Protein AF-A0A9P1BJ49-F1 (afdb_monomer)

pLDDT: mean 89.53, std 10.88, range [36.19, 98.69]

Mean predicted aligned error: 8.32 Å

Nearest PDB structures (foldseek):
  5t94-assembly1_A  TM=6.365E-01  e=2.824E-10  Saccharomyces cerevisiae S288C
  8bqs-assembly1_Dl  TM=5.910E-01  e=1.165E-07  Tetrahymena thermophila SB210
  3eo3-assembly3_A  TM=4.580E-01  e=2.938E-01  Homo sapiens
  2yhy-assembly1_A  TM=4.410E-01  e=2.336E-01  Homo sapiens
  6rwl-assembly1_C  TM=4.593E-01  e=2.336E-01  Simian immunodeficiency virus

Foldseek 3Di:
DDFDDWEDAQFKIKTFDPVQDIAIDGDQPFPQRVDDDDDPPKHFLDWEYEHFKIKTAIPVQDIAMGGDQPFPQGVDDDDDPPKHFPDWYYAHFKIKTQIPVQAIAIGGDCPFPQRVDDDDDPPKHWLDWYYYHFKIKTQILQQDIAMGGDCPVPPRVDDDDDVLAGHDDPDPRGLADEFEWDWDDDAQKIWTWTAGPVRHTPDIDIDTQQAFLVVVLVVVCVVSVHDSSSYFYQYPSRGTSSNVCVVPVNHGNNNSNVVPPDDD

Solvent-accessible surface area (backbone atoms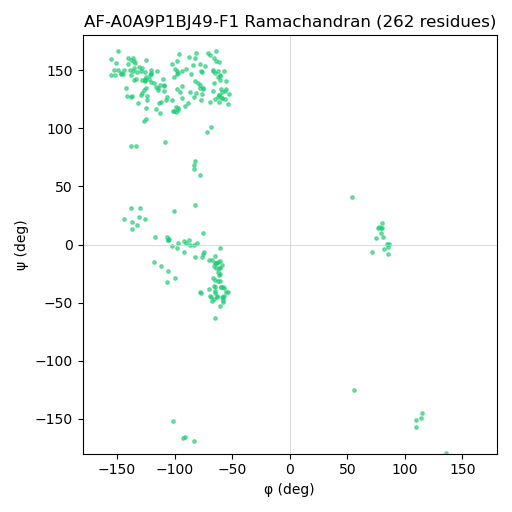 only — not comparable to full-atom values): 14467 Å² total; per-residue (Å²): 136,51,77,75,47,77,26,69,30,72,59,28,39,39,38,34,33,71,83,20,50,67,52,43,49,68,57,47,96,51,38,37,34,64,68,78,86,71,62,90,95,58,28,46,75,46,71,22,31,11,44,50,26,27,39,39,32,34,70,85,19,51,68,51,48,42,29,54,52,97,52,41,31,46,68,67,77,84,70,60,90,97,54,28,51,64,46,73,26,27,15,43,53,26,27,40,37,32,33,56,90,18,52,71,48,49,40,31,54,47,94,51,36,39,38,62,70,77,87,69,61,90,97,54,35,46,63,45,74,43,46,41,68,53,28,25,43,37,33,34,59,71,25,49,68,51,50,38,26,51,48,95,86,49,81,38,67,71,78,80,67,58,93,55,54,53,60,74,79,83,59,82,73,65,83,48,43,64,22,45,37,45,62,51,66,65,89,61,45,31,35,42,37,29,19,34,92,84,67,50,77,76,49,76,47,79,44,46,24,82,36,47,37,55,60,48,53,56,46,53,21,55,76,70,75,38,57,66,78,34,52,42,45,28,35,90,67,45,43,42,51,67,31,53,31,65,79,37,74,82,37,22,38,39,66,62,35,69,78,50,77,80,86,125

InterPro domains:
  IPR000408 Regulator of chromosome condensation, RCC1 [PS00626] (47-57)
  IPR000408 Regulator of chromosome condensation, RCC1 [PS00626] (129-139)
  IPR000408 Regulator of chromosome condensation, RCC1 [PS50012] (20-60)
  IPR000408 Regulator of chromosome condensation, RCC1 [PS50012] (102-142)
  IPR009091 Regulator of chromosome condensation 1/beta-lactamase-inhibitor protein II [G3DSA:2.130.10.30] (2-230)
  IPR009091 Regulator of chromosome condensation 1/beta-lactamase-inhibitor protein II [SSF50985] (4-161)
  IPR051553 Ran GTPase-activating [PTHR45982] (44-158)

Sequence (264 aa):
MAYTQISAGFGYTVLLRSDGSAVAIGQNEYGQCSIPALDEGMAYIQVAAGVLHTVLLRSDGSAVAIGQNNYGQFNIPALEDEMAYAQISAGFDYTMLLRSDGSAVAIGRNEYGQCSIPALDEGMWYTQIAAGLHHTVLLRSDGSAVAIGQNGDGQCNIPSPEPGMCYISDMRVGRDLTAQLELAGEDDAVTLIGSSLAGEERFRLTAHGDDSAWETYKRIARELKMNLWNLHLVLPDGQLLAKVCRTNPASSVADVATQFPSHN

Secondary structure (DSSP, 8-state):
--EEEEEE-SSEEEEEETTS-EEEEE--TTSTT-PPPPPTT--EEEEEE-SSEEEEEETTS-EEEEE--TT-TT-PPPPPTT--EEEEEE-SSEEEEEETTS-EEEEE--TTSTT-PPPPPTT--EEEEEE-SSEEEEEETTS-EEEEE--TTSTT-PPPPPTT--------SSS-EEEEEEEEEETTEEEEEEE-TTS-EEEEEEEETTSBHHHHHHHHHHHTT--GGGEEEE-TTS-BHHHHHHH-TT-BHHHHHTTS----

Radius of gyration: 20.4 Å; Cα contacts (8 Å, |Δi|>4): 635; chains: 1; bounding box: 54×44×55 Å

Structure (mmCIF, N/CA/C/O backbone):
data_AF-A0A9P1BJ49-F1
#
_entry.id   AF-A0A9P1BJ49-F1
#
loop_
_atom_site.group_PDB
_atom_site.id
_atom_site.type_symbol
_atom_site.label_atom_id
_atom_site.label_alt_id
_atom_site.label_comp_id
_atom_site.label_asym_id
_atom_site.label_entity_id
_atom_site.label_seq_id
_atom_site.pdbx_PDB_ins_code
_atom_site.Cartn_x
_atom_site.Cartn_y
_atom_site.Cartn_z
_atom_site.occupancy
_atom_site.B_iso_or_equiv
_atom_site.auth_seq_id
_atom_site.auth_comp_id
_atom_site.auth_asym_id
_atom_site.auth_atom_id
_atom_site.pdbx_PDB_model_num
ATOM 1 N N . MET A 1 1 ? -14.162 -9.033 -19.119 1.00 75.31 1 MET A N 1
ATOM 2 C CA . MET A 1 1 ? -12.861 -8.596 -18.570 1.00 75.31 1 MET A CA 1
ATOM 3 C C . MET A 1 1 ? -12.815 -7.083 -18.568 1.00 75.31 1 MET A C 1
ATOM 5 O O . MET A 1 1 ? -13.303 -6.494 -19.525 1.00 75.31 1 MET A O 1
ATOM 9 N N . ALA A 1 2 ? -12.258 -6.476 -17.524 1.00 92.12 2 ALA A N 1
ATOM 10 C CA . ALA A 1 2 ? -12.132 -5.025 -17.393 1.00 92.12 2 ALA A CA 1
ATOM 11 C C . ALA A 1 2 ? -10.739 -4.647 -16.873 1.00 92.12 2 ALA A C 1
ATOM 13 O O . ALA A 1 2 ? -10.053 -5.486 -16.292 1.00 92.12 2 ALA A O 1
ATOM 14 N N . TYR A 1 3 ? -10.334 -3.393 -17.070 1.00 91.31 3 TYR A N 1
ATOM 15 C CA . TYR A 1 3 ? -9.178 -2.825 -16.379 1.00 91.31 3 TYR A CA 1
ATOM 16 C C . TYR A 1 3 ? -9.618 -2.337 -14.998 1.00 91.31 3 TYR A C 1
ATOM 18 O O . TYR A 1 3 ? -10.605 -1.612 -14.892 1.00 91.31 3 TYR A O 1
ATOM 26 N N . THR A 1 4 ? -8.921 -2.776 -13.953 1.00 89.19 4 THR A N 1
ATOM 27 C CA . THR A 1 4 ? -9.274 -2.523 -12.545 1.00 89.19 4 THR A CA 1
ATOM 28 C C . THR A 1 4 ? -8.365 -1.493 -11.887 1.00 89.19 4 THR A C 1
ATOM 30 O O . THR A 1 4 ? -8.775 -0.852 -10.925 1.00 89.19 4 THR A O 1
ATOM 33 N N . GLN A 1 5 ? -7.155 -1.296 -12.416 1.00 93.12 5 GLN A N 1
ATOM 34 C CA . GLN A 1 5 ? -6.214 -0.284 -11.946 1.00 93.12 5 GLN A CA 1
ATOM 35 C C . GLN A 1 5 ? -5.393 0.268 -13.112 1.00 93.12 5 GLN A C 1
ATOM 37 O O . GLN A 1 5 ? -5.072 -0.447 -14.064 1.00 93.12 5 GLN A O 1
ATOM 42 N N . ILE A 1 6 ? -5.027 1.541 -13.007 1.00 96.94 6 ILE A N 1
ATOM 43 C CA . ILE A 1 6 ? -4.085 2.227 -13.887 1.00 96.94 6 ILE A CA 1
ATOM 44 C C . ILE A 1 6 ? -3.015 2.903 -13.030 1.00 96.94 6 ILE A C 1
ATOM 46 O O . ILE A 1 6 ? -3.320 3.446 -11.969 1.00 96.94 6 ILE A O 1
ATOM 50 N N . SER A 1 7 ? -1.768 2.882 -13.491 1.00 97.69 7 SER A N 1
ATOM 51 C CA . SER A 1 7 ? -0.674 3.654 -12.907 1.00 97.69 7 SER A CA 1
ATOM 52 C C . SER A 1 7 ? 0.155 4.287 -14.021 1.00 97.69 7 SER A C 1
ATOM 54 O O . SER A 1 7 ? 0.553 3.605 -14.967 1.00 97.69 7 SER A O 1
ATOM 56 N N . ALA A 1 8 ? 0.368 5.600 -13.943 1.00 97.25 8 ALA A N 1
ATOM 57 C CA . ALA A 1 8 ? 1.111 6.362 -14.940 1.00 97.25 8 ALA A CA 1
ATOM 58 C C . ALA A 1 8 ? 2.524 6.662 -14.427 1.00 97.25 8 ALA A C 1
ATOM 60 O O . ALA A 1 8 ? 2.678 7.254 -13.361 1.00 97.25 8 ALA A O 1
ATOM 61 N N . GLY A 1 9 ? 3.534 6.258 -15.196 1.00 95.62 9 GLY A N 1
ATOM 62 C CA . GLY A 1 9 ? 4.925 6.658 -14.996 1.00 95.62 9 GLY A CA 1
ATOM 63 C C . GLY A 1 9 ? 5.271 7.899 -15.824 1.00 95.62 9 GLY A C 1
ATOM 64 O O . GLY A 1 9 ? 4.393 8.562 -16.373 1.00 95.62 9 GLY A O 1
ATOM 65 N N . PHE A 1 10 ? 6.563 8.208 -15.965 1.00 93.94 10 PHE A N 1
ATOM 66 C CA . PHE A 1 10 ? 7.009 9.428 -16.661 1.00 93.94 10 PHE A CA 1
ATOM 67 C C . PHE A 1 10 ? 6.670 9.445 -18.162 1.00 93.94 10 PHE A C 1
ATOM 69 O O . PHE A 1 10 ? 6.249 10.467 -18.695 1.00 93.94 10 PHE A O 1
ATOM 76 N N . GLY A 1 11 ? 6.841 8.307 -18.838 1.00 96.81 11 GLY A N 1
ATOM 77 C CA . GLY A 1 11 ? 6.611 8.161 -20.283 1.00 96.81 11 GLY A CA 1
ATOM 78 C C . GLY A 1 11 ? 5.874 6.877 -20.669 1.00 96.81 11 GLY A C 1
ATOM 79 O O . GLY A 1 11 ? 5.873 6.487 -21.835 1.00 96.81 11 GLY A O 1
ATOM 80 N N . TYR A 1 12 ? 5.290 6.179 -19.696 1.00 98.44 12 TYR A N 1
ATOM 81 C CA . TYR A 1 12 ? 4.627 4.892 -19.895 1.00 98.44 12 TYR A CA 1
ATOM 82 C C . TYR A 1 12 ? 3.468 4.718 -18.906 1.00 98.44 12 TYR A C 1
ATOM 84 O O . TYR A 1 12 ? 3.311 5.482 -17.954 1.00 98.44 12 TYR A O 1
ATOM 92 N N . THR A 1 13 ? 2.613 3.732 -19.142 1.00 98.38 13 THR A N 1
ATOM 93 C CA . THR A 1 13 ? 1.439 3.434 -18.315 1.00 98.38 13 THR A CA 1
ATOM 94 C C . THR A 1 13 ? 1.344 1.939 -18.082 1.00 98.38 13 THR A C 1
ATOM 96 O O . THR A 1 13 ? 1.592 1.160 -19.000 1.00 98.38 13 THR A O 1
ATOM 99 N N . VAL A 1 14 ? 0.941 1.546 -16.877 1.00 98.62 14 VAL A N 1
ATOM 100 C CA . VAL A 1 14 ? 0.684 0.160 -16.483 1.00 98.62 14 VAL A CA 1
ATOM 101 C C . VAL A 1 14 ? -0.798 0.001 -16.172 1.00 98.62 14 VAL A C 1
ATOM 103 O O . VAL A 1 14 ? -1.400 0.833 -15.494 1.00 98.62 14 VAL A O 1
ATOM 106 N N . LEU A 1 15 ? -1.390 -1.070 -16.684 1.00 98.12 15 LEU A N 1
ATOM 107 C CA . LEU A 1 15 ? -2.805 -1.388 -16.575 1.00 98.12 15 LEU A CA 1
ATOM 108 C C . LEU A 1 15 ? -2.963 -2.776 -15.960 1.00 98.12 15 LEU A C 1
ATOM 110 O O . LEU A 1 15 ? -2.448 -3.753 -16.507 1.00 98.12 15 LEU A O 1
ATOM 114 N N . LEU A 1 16 ? -3.711 -2.867 -14.863 1.00 97.56 16 LEU A N 1
ATOM 115 C CA . LEU A 1 16 ? -4.103 -4.132 -14.246 1.00 97.56 16 LEU A CA 1
ATOM 116 C C . LEU A 1 16 ? -5.475 -4.562 -14.763 1.00 97.56 16 LEU A C 1
ATOM 118 O O . LEU A 1 16 ? -6.395 -3.744 -14.862 1.00 97.56 16 LEU A O 1
ATOM 122 N N . ARG A 1 17 ? -5.624 -5.844 -15.085 1.00 95.38 17 ARG A N 1
ATOM 123 C CA . ARG A 1 17 ? -6.884 -6.439 -15.535 1.00 95.38 17 ARG A CA 1
ATOM 124 C C . ARG A 1 17 ? -7.563 -7.227 -14.424 1.00 95.38 17 ARG A C 1
ATOM 126 O O . ARG A 1 17 ? -6.924 -7.764 -13.528 1.00 95.38 17 ARG A O 1
ATOM 133 N N . SER A 1 18 ? -8.882 -7.365 -14.546 1.00 92.12 18 SER A N 1
ATOM 134 C CA . SER A 1 18 ? -9.733 -8.132 -13.629 1.00 92.12 18 SER A CA 1
ATOM 135 C C . SER A 1 18 ? -9.405 -9.629 -13.565 1.00 92.12 18 SER A C 1
ATOM 137 O O . SER A 1 18 ? -9.911 -10.312 -12.687 1.00 92.12 18 SER A O 1
ATOM 139 N N . ASP A 1 19 ? -8.638 -10.150 -14.524 1.00 91.25 19 ASP A N 1
ATOM 140 C CA . ASP A 1 19 ? -8.173 -11.542 -14.562 1.00 91.25 19 ASP A CA 1
ATOM 141 C C . ASP A 1 19 ? -6.817 -11.745 -13.862 1.00 91.25 19 ASP A C 1
ATOM 143 O O . ASP A 1 19 ? -6.297 -12.856 -13.860 1.00 91.25 19 ASP A O 1
ATOM 147 N N . GLY A 1 20 ? -6.236 -10.688 -13.281 1.00 93.44 20 GLY A N 1
ATOM 148 C CA . GLY A 1 20 ? -4.937 -10.743 -12.616 1.00 93.44 20 GLY A CA 1
ATOM 149 C C . GLY A 1 20 ? -3.736 -10.550 -13.544 1.00 93.44 20 GLY A C 1
ATOM 150 O O . GLY A 1 20 ? -2.602 -10.559 -13.075 1.00 93.44 20 GLY A O 1
ATOM 151 N N . SER A 1 21 ? -3.932 -10.347 -14.849 1.00 96.69 21 SER A N 1
ATOM 152 C CA . SER A 1 21 ? -2.839 -9.978 -15.755 1.00 96.69 21 SER A CA 1
ATOM 153 C C . SER A 1 21 ? -2.570 -8.469 -15.736 1.00 96.69 21 SER A C 1
ATOM 155 O O . SER A 1 21 ? -3.464 -7.660 -15.481 1.00 96.69 21 SER A O 1
ATOM 157 N N . ALA A 1 22 ? -1.341 -8.068 -16.064 1.00 97.81 22 ALA A N 1
ATOM 158 C CA . ALA A 1 22 ? -0.972 -6.667 -16.237 1.00 97.81 22 ALA A CA 1
ATOM 159 C C . ALA A 1 22 ? -0.339 -6.435 -17.613 1.00 97.81 22 ALA A C 1
ATOM 161 O O . ALA A 1 22 ? 0.315 -7.317 -18.169 1.00 97.81 22 ALA A O 1
ATOM 162 N N . VAL A 1 23 ? -0.542 -5.245 -18.175 1.00 98.00 23 VAL A N 1
ATOM 163 C CA . VAL A 1 23 ? 0.124 -4.797 -19.405 1.00 98.00 23 VAL A CA 1
ATOM 164 C C . VAL A 1 23 ? 0.646 -3.390 -19.217 1.00 98.00 23 VAL A C 1
ATOM 166 O O . VAL A 1 23 ? -0.010 -2.559 -18.597 1.00 98.00 23 VAL A O 1
ATOM 169 N N . ALA A 1 24 ? 1.813 -3.128 -19.790 1.00 98.38 24 ALA A N 1
ATOM 170 C CA . ALA A 1 24 ? 2.422 -1.816 -19.800 1.00 98.38 24 ALA A CA 1
ATOM 171 C C . ALA A 1 24 ? 2.683 -1.351 -21.237 1.00 98.38 24 ALA A C 1
ATOM 173 O O . ALA A 1 24 ? 3.001 -2.155 -22.115 1.00 98.38 24 ALA A O 1
ATOM 174 N N . ILE A 1 25 ? 2.492 -0.056 -21.479 1.00 98.50 25 ILE A N 1
ATOM 175 C CA . ILE A 1 25 ? 2.602 0.578 -22.796 1.00 98.50 25 ILE A CA 1
ATOM 176 C C . ILE A 1 25 ? 3.322 1.921 -22.694 1.00 98.50 25 ILE A C 1
ATOM 178 O O . ILE A 1 25 ? 3.140 2.654 -21.724 1.00 98.50 25 ILE A O 1
ATOM 182 N N . GLY A 1 26 ? 4.089 2.267 -23.728 1.00 98.38 26 GLY A N 1
ATOM 183 C CA . GLY A 1 26 ? 4.838 3.519 -23.818 1.00 98.38 26 GLY A CA 1
ATOM 184 C C . GLY A 1 26 ? 6.345 3.288 -23.819 1.00 98.38 26 GLY A C 1
ATOM 185 O O . GLY A 1 26 ? 6.832 2.316 -24.396 1.00 98.38 26 GLY A O 1
ATOM 186 N N . GLN A 1 27 ? 7.068 4.215 -23.200 1.00 98.00 27 GLN A N 1
ATOM 187 C CA . GLN A 1 27 ? 8.521 4.211 -23.101 1.00 98.00 27 GLN A CA 1
ATOM 188 C C . GLN A 1 27 ? 9.056 2.913 -22.457 1.00 98.00 27 GLN A C 1
ATOM 190 O O . GLN A 1 27 ? 8.558 2.484 -21.415 1.00 98.00 27 GLN A O 1
ATOM 195 N N . ASN A 1 28 ? 10.074 2.285 -23.062 1.00 98.19 28 ASN A N 1
ATOM 196 C CA . ASN A 1 28 ? 10.578 0.974 -22.625 1.00 98.19 28 ASN A CA 1
ATOM 197 C C . ASN A 1 28 ? 12.103 0.784 -22.754 1.00 98.19 28 ASN A C 1
ATOM 199 O O . ASN A 1 28 ? 12.569 -0.352 -22.832 1.00 98.19 28 ASN A O 1
ATOM 203 N N . GLU A 1 29 ? 12.912 1.845 -22.802 1.00 98.00 29 GLU A N 1
ATOM 204 C CA . GLU A 1 29 ? 14.368 1.699 -23.002 1.00 98.00 29 GLU A CA 1
ATOM 205 C C . GLU A 1 29 ? 15.060 0.962 -21.847 1.00 98.00 29 GLU A C 1
ATOM 207 O O . GLU A 1 29 ? 16.138 0.406 -22.044 1.00 98.00 29 GLU A O 1
ATOM 212 N N . TYR A 1 30 ? 14.436 0.909 -20.666 1.00 97.38 30 TYR A N 1
ATOM 213 C CA . TYR A 1 30 ? 14.944 0.196 -19.494 1.00 97.38 30 TYR A CA 1
ATOM 214 C C . TYR A 1 30 ? 14.186 -1.107 -19.207 1.00 97.38 30 TYR A C 1
ATOM 216 O O . TYR A 1 30 ? 14.462 -1.764 -18.208 1.00 97.38 30 TYR A O 1
ATOM 224 N N . GLY A 1 31 ? 13.230 -1.505 -20.055 1.00 97.94 31 GLY A N 1
ATOM 225 C CA . GLY A 1 31 ? 12.396 -2.686 -19.818 1.00 97.94 31 GLY A CA 1
ATOM 226 C C . GLY A 1 31 ? 11.247 -2.464 -18.825 1.00 97.94 31 GLY A C 1
ATOM 227 O O . GLY A 1 31 ? 10.650 -3.433 -18.365 1.00 97.94 31 GLY A O 1
ATOM 228 N N . GLN A 1 32 ? 10.909 -1.216 -18.488 1.00 97.94 32 GLN A N 1
ATOM 229 C CA . GLN A 1 32 ? 9.837 -0.870 -17.546 1.00 97.94 32 GLN A CA 1
ATOM 230 C C . GLN A 1 32 ? 8.427 -1.278 -18.013 1.00 97.94 32 GLN A C 1
ATOM 232 O O . GLN A 1 32 ? 7.515 -1.361 -17.191 1.00 97.94 32 GLN A O 1
ATOM 237 N N . CYS A 1 33 ? 8.247 -1.589 -19.300 1.00 98.56 33 CYS A N 1
ATOM 238 C CA . CYS A 1 33 ? 7.017 -2.160 -19.850 1.00 98.56 33 CYS A CA 1
ATOM 239 C C . CYS A 1 33 ? 7.054 -3.692 -20.024 1.00 98.56 33 CYS A C 1
ATOM 241 O O . CYS A 1 33 ? 6.053 -4.289 -20.421 1.00 98.56 33 CYS A O 1
ATOM 243 N N . SER A 1 34 ? 8.180 -4.346 -19.740 1.00 98.19 34 SER A N 1
ATOM 244 C CA . SER A 1 34 ? 8.372 -5.787 -19.949 1.00 98.19 34 SER A CA 1
ATOM 245 C C . SER A 1 34 ? 7.806 -6.611 -18.784 1.00 98.19 34 SER A C 1
ATOM 247 O O . SER A 1 34 ? 8.556 -7.245 -18.043 1.00 98.19 34 SER A O 1
ATOM 249 N N . ILE A 1 35 ? 6.481 -6.567 -18.594 1.00 98.25 35 ILE A N 1
ATOM 250 C CA . ILE A 1 35 ? 5.785 -7.273 -17.504 1.00 98.25 35 ILE A CA 1
ATOM 251 C C . ILE A 1 35 ? 6.099 -8.784 -17.549 1.00 98.25 35 ILE A C 1
ATOM 253 O O . ILE A 1 35 ? 5.866 -9.408 -18.588 1.00 98.25 35 ILE A O 1
ATOM 257 N N . PRO A 1 36 ? 6.601 -9.389 -16.453 1.00 97.06 36 PRO A N 1
ATOM 258 C CA . PRO A 1 36 ? 6.864 -10.822 -16.403 1.00 97.06 36 PRO A CA 1
ATOM 259 C C . PRO A 1 36 ? 5.593 -11.659 -16.580 1.00 97.06 36 PRO A C 1
ATOM 261 O O . PRO A 1 36 ? 4.504 -11.267 -16.162 1.00 97.06 36 PRO A O 1
ATOM 264 N N . ALA A 1 37 ? 5.743 -12.851 -17.158 1.00 94.69 37 ALA A N 1
ATOM 265 C CA . ALA A 1 37 ? 4.686 -13.852 -17.101 1.00 94.69 37 ALA A CA 1
ATOM 266 C C . ALA A 1 37 ? 4.487 -14.330 -15.652 1.00 94.69 37 ALA A C 1
ATOM 268 O O . ALA A 1 37 ? 5.428 -14.342 -14.853 1.00 94.69 37 ALA A O 1
ATOM 269 N N . LEU A 1 38 ? 3.257 -14.718 -15.332 1.00 94.31 38 LEU A N 1
ATOM 270 C CA . LEU A 1 38 ? 2.900 -15.331 -14.059 1.00 94.31 38 LEU A CA 1
ATOM 271 C C . LEU A 1 38 ? 2.851 -16.851 -14.210 1.00 94.31 38 LEU A C 1
ATOM 273 O O . LEU A 1 38 ? 2.463 -17.357 -15.265 1.00 94.31 38 LEU A O 1
ATOM 277 N N . ASP A 1 39 ? 3.212 -17.553 -13.139 1.00 92.38 39 ASP A N 1
ATOM 278 C CA . ASP A 1 39 ? 2.982 -18.990 -13.026 1.00 92.38 39 ASP A CA 1
ATOM 279 C C . ASP A 1 39 ? 1.476 -19.295 -12.963 1.00 92.38 39 ASP A C 1
ATOM 281 O O . ASP A 1 39 ? 0.648 -18.429 -12.658 1.00 92.38 39 ASP A O 1
ATOM 285 N N . GLU A 1 40 ? 1.102 -20.541 -13.254 1.00 91.62 40 GLU A N 1
ATOM 286 C CA . GLU A 1 40 ? -0.298 -20.964 -13.236 1.00 91.62 40 GLU A CA 1
ATOM 287 C C . GLU A 1 40 ? -0.933 -20.740 -11.852 1.00 91.62 40 GLU A C 1
ATOM 289 O O . GLU A 1 40 ? -0.376 -21.113 -10.821 1.00 91.62 40 GLU A O 1
ATOM 294 N N . GLY A 1 41 ? -2.111 -20.110 -11.831 1.00 89.88 41 GLY A N 1
ATOM 295 C CA . GLY A 1 41 ? -2.834 -19.784 -10.598 1.00 89.88 41 GLY A CA 1
ATOM 296 C C . GLY A 1 41 ? -2.373 -18.507 -9.886 1.00 89.88 41 GLY A C 1
ATOM 297 O O . GLY A 1 41 ? -3.009 -18.117 -8.908 1.00 89.88 41 GLY A O 1
ATOM 298 N N . MET A 1 42 ? -1.330 -17.829 -10.373 1.00 94.31 42 MET A N 1
ATOM 299 C CA . MET A 1 42 ? -0.896 -16.534 -9.843 1.00 94.31 42 MET A CA 1
ATOM 300 C C . MET A 1 42 ? -1.581 -15.364 -10.551 1.00 94.31 42 MET A C 1
ATOM 302 O O . MET A 1 42 ? -1.909 -15.422 -11.736 1.00 94.31 42 MET A O 1
ATOM 306 N N . ALA A 1 43 ? -1.751 -14.266 -9.818 1.00 94.12 43 ALA A N 1
ATOM 307 C CA . ALA A 1 43 ? -2.301 -13.011 -10.312 1.00 94.12 43 ALA A CA 1
ATOM 308 C C . ALA A 1 43 ? -1.477 -11.826 -9.801 1.00 94.12 43 ALA A C 1
ATOM 310 O O . ALA A 1 43 ? -0.958 -11.848 -8.688 1.00 94.12 43 ALA A O 1
ATOM 311 N N . TYR A 1 44 ? -1.405 -10.754 -10.582 1.00 97.00 44 TYR A N 1
ATOM 312 C CA . TYR A 1 44 ? -1.089 -9.433 -10.063 1.00 97.00 44 TYR A CA 1
ATOM 313 C C . TYR A 1 44 ? -2.334 -8.845 -9.398 1.00 97.00 44 TYR A C 1
ATOM 315 O O . TYR A 1 44 ? -3.441 -8.952 -9.925 1.00 97.00 44 TYR A O 1
ATOM 323 N N . ILE A 1 45 ? -2.151 -8.224 -8.237 1.00 93.50 45 ILE A N 1
ATOM 324 C CA . ILE A 1 45 ? -3.235 -7.611 -7.453 1.00 93.50 45 ILE A CA 1
ATOM 325 C C . ILE A 1 45 ? -3.060 -6.100 -7.282 1.00 93.50 45 ILE A C 1
ATOM 327 O O . ILE A 1 45 ? -4.014 -5.408 -6.938 1.00 93.50 45 ILE A O 1
ATOM 331 N N . GLN A 1 46 ? -1.862 -5.581 -7.562 1.00 95.75 46 GLN A N 1
ATOM 332 C CA . GLN A 1 46 ? -1.581 -4.151 -7.591 1.00 95.75 46 GLN A CA 1
ATOM 333 C C . GLN A 1 46 ? -0.439 -3.860 -8.570 1.00 95.75 46 GLN A C 1
ATOM 335 O O . GLN A 1 46 ? 0.502 -4.648 -8.693 1.00 95.75 46 GLN A O 1
ATOM 340 N N . VAL A 1 47 ? -0.501 -2.708 -9.235 1.00 98.31 47 VAL A N 1
ATOM 341 C CA . VAL A 1 47 ? 0.583 -2.164 -10.064 1.00 98.31 47 VAL A CA 1
ATOM 342 C C . VAL A 1 47 ? 0.938 -0.746 -9.623 1.00 98.31 47 VAL A C 1
ATOM 344 O O . VAL A 1 47 ? 0.057 0.041 -9.276 1.00 98.31 47 VAL A O 1
ATOM 347 N N . ALA A 1 48 ? 2.226 -0.409 -9.661 1.00 98.31 48 ALA A N 1
ATOM 348 C CA . ALA A 1 48 ? 2.721 0.940 -9.414 1.00 98.31 48 ALA A CA 1
ATOM 349 C C . ALA A 1 48 ? 3.818 1.298 -10.422 1.00 98.31 48 ALA A C 1
ATOM 351 O O . ALA A 1 48 ? 4.795 0.567 -10.580 1.00 98.31 48 ALA A O 1
ATOM 352 N N . ALA A 1 49 ? 3.650 2.426 -11.103 1.00 98.12 49 ALA A N 1
ATOM 353 C CA . ALA A 1 49 ? 4.594 2.956 -12.070 1.00 98.12 49 ALA A CA 1
ATOM 354 C C . ALA A 1 49 ? 5.411 4.084 -11.429 1.00 98.12 49 ALA A C 1
ATOM 356 O O . ALA A 1 49 ? 4.869 5.129 -11.076 1.00 98.12 49 ALA A O 1
ATOM 357 N N . GLY A 1 50 ? 6.716 3.869 -11.283 1.00 96.75 50 GLY A N 1
ATOM 358 C CA . GLY A 1 50 ? 7.675 4.925 -10.977 1.00 96.75 50 GLY A CA 1
ATOM 359 C C . GLY A 1 50 ? 8.101 5.654 -12.249 1.00 96.75 50 GLY A C 1
ATOM 360 O O . GLY A 1 50 ? 7.548 5.440 -13.332 1.00 96.75 50 GLY A O 1
ATOM 361 N N . VAL A 1 51 ? 9.141 6.483 -12.158 1.00 96.75 51 VAL A N 1
ATOM 362 C CA . VAL A 1 51 ? 9.597 7.267 -13.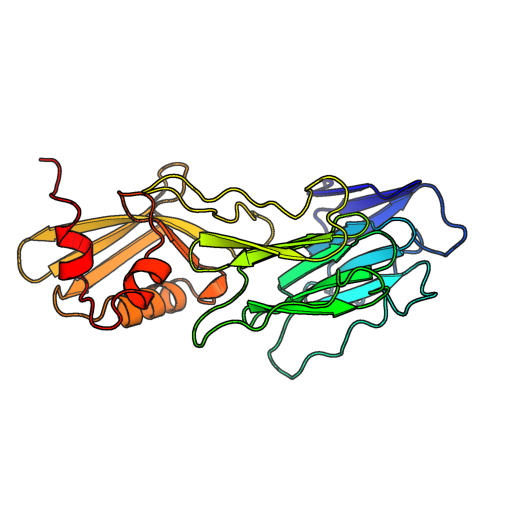322 1.00 96.75 51 VAL A CA 1
ATOM 363 C C . VAL A 1 51 ? 10.150 6.368 -14.429 1.00 96.75 51 VAL A C 1
ATOM 365 O O . VAL A 1 51 ? 9.726 6.500 -15.576 1.00 96.75 51 VAL A O 1
ATOM 368 N N . LEU A 1 52 ? 11.016 5.409 -14.087 1.00 96.62 52 LEU A N 1
ATOM 369 C CA . LEU A 1 52 ? 11.645 4.486 -15.049 1.00 96.62 52 LEU A CA 1
ATOM 370 C C . LEU A 1 52 ? 11.599 3.011 -14.608 1.00 96.62 52 LEU A C 1
ATOM 372 O O . LEU A 1 52 ? 12.347 2.188 -15.134 1.00 96.62 52 LEU A O 1
ATOM 376 N N . HIS A 1 53 ? 10.749 2.664 -13.639 1.00 98.38 53 HIS A N 1
ATOM 377 C CA . HIS A 1 53 ? 10.582 1.291 -13.157 1.00 98.38 53 HIS A CA 1
ATOM 378 C C . HIS A 1 53 ? 9.131 1.005 -12.762 1.00 98.38 53 HIS A C 1
ATOM 380 O O . HIS A 1 53 ? 8.448 1.889 -12.251 1.00 98.38 53 HIS A O 1
ATOM 386 N N . THR A 1 54 ? 8.695 -0.235 -12.963 1.00 98.69 54 THR A N 1
ATOM 387 C CA . THR A 1 54 ? 7.371 -0.740 -12.583 1.00 98.69 54 THR A CA 1
ATOM 388 C C . THR A 1 54 ? 7.512 -1.696 -11.415 1.00 98.69 54 THR A C 1
ATOM 390 O O . THR A 1 54 ? 8.380 -2.564 -11.443 1.00 98.69 54 THR A O 1
ATOM 393 N N . VAL A 1 55 ? 6.619 -1.589 -10.437 1.00 98.62 55 VAL A N 1
ATOM 394 C CA . VAL A 1 55 ? 6.470 -2.529 -9.323 1.00 98.62 55 VAL A CA 1
ATOM 395 C C . VAL A 1 55 ? 5.126 -3.238 -9.470 1.00 98.62 55 VAL A C 1
ATOM 397 O O . VAL A 1 55 ? 4.114 -2.611 -9.793 1.00 98.62 55 VAL A O 1
ATOM 400 N N . LEU A 1 56 ? 5.110 -4.550 -9.249 1.00 98.44 56 LEU A N 1
ATOM 401 C CA . LEU A 1 56 ? 3.919 -5.388 -9.317 1.00 98.44 56 LEU A CA 1
ATOM 402 C C . LEU A 1 56 ? 3.797 -6.233 -8.050 1.00 98.44 56 LEU A C 1
ATOM 404 O O . LEU A 1 56 ? 4.738 -6.935 -7.677 1.00 98.44 56 LEU A O 1
ATOM 408 N N . LEU A 1 57 ? 2.623 -6.193 -7.426 1.00 97.44 57 LEU A N 1
ATOM 409 C CA . LEU A 1 57 ? 2.281 -7.016 -6.271 1.00 97.44 57 LEU A CA 1
ATOM 410 C C . LEU A 1 57 ? 1.538 -8.263 -6.742 1.00 97.44 57 LEU A C 1
ATOM 412 O O . LEU A 1 57 ? 0.594 -8.155 -7.529 1.00 97.44 57 LEU A O 1
ATOM 416 N N . ARG A 1 58 ? 1.953 -9.433 -6.266 1.00 95.75 58 ARG A N 1
ATOM 417 C CA . ARG A 1 58 ? 1.373 -10.730 -6.618 1.00 95.75 58 ARG A CA 1
ATOM 418 C C . ARG A 1 58 ? 0.381 -11.207 -5.559 1.00 95.75 58 ARG A C 1
ATOM 420 O O . ARG A 1 58 ? 0.421 -10.797 -4.403 1.00 95.75 58 ARG A O 1
ATOM 427 N N . SER A 1 59 ? -0.514 -12.101 -5.967 1.00 89.94 59 SER A N 1
ATOM 428 C CA . SER A 1 59 ? -1.564 -12.693 -5.132 1.00 89.94 59 SER A CA 1
ATOM 429 C C . SER A 1 59 ? -1.043 -13.573 -3.997 1.00 89.94 59 SER A C 1
ATOM 431 O O . SER A 1 59 ? -1.783 -13.833 -3.054 1.00 89.94 59 SER A O 1
ATOM 433 N N . ASP A 1 60 ? 0.205 -14.032 -4.083 1.00 86.75 60 ASP A N 1
ATOM 434 C CA . ASP A 1 60 ? 0.899 -14.774 -3.025 1.00 86.75 60 ASP A CA 1
ATOM 435 C C . ASP A 1 60 ? 1.528 -13.864 -1.956 1.00 86.75 60 ASP A C 1
ATOM 437 O O . ASP A 1 60 ? 2.136 -14.358 -1.012 1.00 86.75 60 ASP A O 1
ATOM 441 N N . GLY A 1 61 ? 1.387 -12.541 -2.091 1.00 89.50 61 GLY A N 1
ATOM 442 C CA . GLY A 1 61 ? 1.980 -11.568 -1.181 1.00 89.50 61 GLY A CA 1
ATOM 443 C C . GLY A 1 61 ? 3.424 -11.194 -1.517 1.00 89.50 61 GLY A C 1
ATOM 444 O O . GLY A 1 61 ? 3.987 -10.326 -0.859 1.00 89.50 61 GLY A O 1
ATOM 445 N N . SER A 1 62 ? 4.045 -11.776 -2.542 1.00 94.19 62 SER A N 1
ATOM 446 C CA . SER A 1 62 ? 5.354 -11.327 -3.021 1.00 94.19 62 SER A CA 1
ATOM 447 C C . SER A 1 62 ? 5.227 -10.128 -3.968 1.00 94.19 62 SER A C 1
ATOM 449 O O . SER A 1 62 ? 4.170 -9.863 -4.542 1.00 94.19 62 SER A O 1
ATOM 451 N N . ALA A 1 63 ? 6.316 -9.387 -4.163 1.00 97.12 63 ALA A N 1
ATOM 452 C CA . ALA A 1 63 ? 6.369 -8.289 -5.123 1.00 97.12 63 ALA A CA 1
ATOM 453 C C . ALA A 1 63 ? 7.588 -8.431 -6.035 1.00 97.12 63 ALA A C 1
ATOM 455 O O . ALA A 1 63 ? 8.631 -8.948 -5.634 1.00 97.12 63 ALA A O 1
ATOM 456 N N . VAL A 1 64 ? 7.453 -7.956 -7.270 1.00 97.56 64 VAL A N 1
ATOM 457 C CA . VAL A 1 64 ? 8.542 -7.886 -8.250 1.00 97.56 64 VAL A CA 1
ATOM 458 C C . VAL A 1 64 ? 8.595 -6.506 -8.872 1.00 97.56 64 VAL A C 1
ATOM 460 O O . VAL A 1 64 ? 7.578 -5.823 -8.972 1.00 97.56 64 VAL A O 1
ATOM 463 N N . ALA A 1 65 ? 9.775 -6.103 -9.324 1.00 98.06 65 ALA A N 1
ATOM 464 C CA . ALA A 1 65 ? 9.943 -4.859 -10.049 1.00 98.06 65 ALA A CA 1
ATOM 465 C C . ALA A 1 65 ? 10.838 -5.043 -11.280 1.00 98.06 65 ALA A C 1
ATOM 467 O O . ALA A 1 65 ? 11.678 -5.940 -11.333 1.00 98.06 65 ALA A O 1
ATOM 468 N N . ILE A 1 66 ? 10.601 -4.212 -12.291 1.00 98.31 66 ILE A N 1
ATOM 469 C CA . ILE A 1 66 ? 11.263 -4.230 -13.602 1.00 98.31 66 ILE A CA 1
ATOM 470 C C . ILE A 1 66 ? 11.583 -2.800 -14.039 1.00 98.31 66 ILE A C 1
ATOM 472 O O . ILE A 1 66 ? 10.935 -1.856 -13.589 1.00 98.31 66 ILE A O 1
ATOM 476 N N . GLY A 1 67 ? 12.535 -2.624 -14.952 1.00 98.00 67 GLY A N 1
ATOM 477 C CA . GLY A 1 67 ? 12.956 -1.304 -15.425 1.00 98.00 67 GLY A CA 1
ATOM 478 C C . GLY A 1 67 ? 14.353 -0.920 -14.939 1.00 98.00 67 GLY A C 1
ATOM 479 O O . GLY A 1 67 ? 15.209 -1.775 -14.705 1.00 98.00 67 GLY A O 1
ATOM 480 N N . GLN A 1 68 ? 14.582 0.383 -14.779 1.00 97.44 68 GLN A N 1
ATOM 481 C CA . GLN A 1 68 ? 15.851 0.933 -14.305 1.00 97.44 68 GLN A CA 1
ATOM 482 C C . GLN A 1 68 ? 16.149 0.528 -12.853 1.00 97.44 68 GLN A C 1
ATOM 484 O O . GLN A 1 68 ? 15.271 0.598 -11.995 1.00 97.44 68 GLN A O 1
ATOM 489 N N . ASN A 1 69 ? 17.416 0.195 -12.568 1.00 97.81 69 ASN A N 1
ATOM 490 C CA . ASN A 1 69 ? 17.871 -0.209 -11.231 1.00 97.81 69 ASN A CA 1
ATOM 491 C C . ASN A 1 69 ? 19.219 0.382 -10.798 1.00 97.81 69 ASN A C 1
ATOM 493 O O . ASN A 1 69 ? 19.979 -0.246 -10.064 1.00 97.81 69 ASN A O 1
ATOM 497 N N . ASN A 1 70 ? 19.548 1.588 -11.251 1.00 97.81 70 ASN A N 1
ATOM 498 C CA . ASN A 1 70 ? 20.849 2.197 -10.950 1.00 97.81 70 ASN A CA 1
ATOM 499 C C . ASN A 1 70 ? 21.095 2.406 -9.442 1.00 97.81 70 ASN A C 1
ATOM 501 O O . ASN A 1 70 ? 22.245 2.520 -9.028 1.00 97.81 70 ASN A O 1
ATOM 505 N N . TYR A 1 71 ? 20.035 2.428 -8.627 1.00 98.00 71 TYR A N 1
ATOM 506 C CA . TYR A 1 71 ? 20.095 2.625 -7.179 1.00 98.00 71 TYR A CA 1
ATOM 507 C C . TYR A 1 71 ? 19.579 1.422 -6.376 1.00 98.00 71 TYR A C 1
ATOM 509 O O . TYR A 1 71 ? 19.466 1.511 -5.157 1.00 98.00 71 TYR A O 1
ATOM 517 N N . GLY A 1 72 ? 19.253 0.298 -7.023 1.00 97.88 72 GLY A N 1
ATOM 518 C CA . GLY A 1 72 ? 18.675 -0.861 -6.339 1.00 97.88 72 GLY A CA 1
ATOM 519 C C . GLY A 1 72 ? 17.170 -0.757 -6.060 1.00 97.88 72 GLY A C 1
ATOM 520 O O . GLY A 1 72 ? 16.664 -1.495 -5.218 1.00 97.88 72 GLY A O 1
ATOM 521 N N . GLN A 1 73 ? 16.443 0.134 -6.743 1.00 96.56 73 GLN A N 1
ATOM 522 C CA . GLN A 1 73 ? 14.997 0.330 -6.577 1.00 96.56 73 GLN A CA 1
ATOM 523 C C . GLN A 1 73 ? 14.124 -0.905 -6.852 1.00 96.56 73 GLN A C 1
ATOM 525 O O . GLN A 1 73 ? 12.985 -0.920 -6.405 1.00 96.56 73 GLN A O 1
ATOM 530 N N . PHE A 1 74 ? 14.622 -1.940 -7.538 1.00 93.88 74 PHE A N 1
ATOM 531 C CA . PHE A 1 74 ? 13.902 -3.208 -7.710 1.00 93.88 74 PHE A CA 1
ATOM 532 C C . PHE A 1 74 ? 14.430 -4.361 -6.844 1.00 93.88 74 PHE A C 1
ATOM 534 O O . PHE A 1 74 ? 13.971 -5.492 -6.993 1.00 93.88 74 PHE A O 1
ATOM 541 N N . ASN A 1 75 ? 15.410 -4.115 -5.963 1.00 95.81 75 ASN A N 1
ATOM 542 C CA . ASN A 1 75 ? 16.007 -5.136 -5.092 1.00 95.81 75 ASN A CA 1
ATOM 543 C C . ASN A 1 75 ? 15.078 -5.437 -3.900 1.00 95.81 75 ASN A C 1
ATOM 545 O O . ASN A 1 75 ? 15.429 -5.197 -2.744 1.00 95.81 75 ASN A O 1
ATOM 549 N N . ILE A 1 76 ? 13.862 -5.897 -4.198 1.00 97.19 76 ILE A N 1
ATOM 550 C CA . ILE A 1 76 ? 12.807 -6.162 -3.218 1.00 97.19 76 ILE A CA 1
ATOM 551 C C . ILE A 1 76 ? 13.287 -7.251 -2.248 1.00 97.19 76 ILE A C 1
ATOM 553 O O . ILE A 1 76 ? 13.645 -8.342 -2.699 1.00 97.19 76 ILE A O 1
ATOM 557 N N . PRO A 1 77 ? 13.311 -6.983 -0.927 1.00 95.50 77 PRO A N 1
ATOM 558 C CA . PRO A 1 77 ? 13.720 -7.981 0.050 1.00 95.50 77 PRO A CA 1
ATOM 559 C C . PRO A 1 77 ? 12.815 -9.210 0.013 1.00 95.50 77 PRO A C 1
ATOM 561 O O . PRO A 1 77 ? 11.592 -9.086 -0.108 1.00 95.50 77 PRO A O 1
ATOM 564 N N . ALA A 1 78 ? 13.419 -10.387 0.175 1.00 92.44 78 ALA A N 1
ATOM 565 C CA . ALA A 1 78 ? 12.663 -11.597 0.463 1.00 92.44 78 ALA A CA 1
ATOM 566 C C . ALA A 1 78 ? 11.894 -11.426 1.782 1.00 92.44 78 ALA A C 1
ATOM 568 O O . ALA A 1 78 ? 12.354 -10.741 2.700 1.00 92.44 78 ALA A O 1
ATOM 569 N N . LEU A 1 79 ? 10.715 -12.032 1.842 1.00 89.69 79 LEU A N 1
ATOM 570 C CA . LEU A 1 79 ? 9.895 -12.074 3.042 1.00 89.69 79 LEU A CA 1
ATOM 571 C C . LEU A 1 79 ? 10.195 -13.352 3.826 1.00 89.69 79 LEU A C 1
ATOM 573 O O . LEU A 1 79 ? 10.571 -14.370 3.245 1.00 89.69 79 LEU A O 1
ATOM 577 N N . GLU A 1 80 ? 10.050 -13.264 5.143 1.00 88.00 80 GLU A N 1
ATOM 578 C CA . GLU A 1 80 ? 10.019 -14.431 6.023 1.00 88.00 80 GLU A CA 1
ATOM 579 C C . GLU A 1 80 ? 8.722 -15.224 5.798 1.00 88.00 80 GLU A C 1
ATOM 581 O O . GLU A 1 80 ? 7.762 -14.704 5.217 1.00 88.00 80 GLU A O 1
ATOM 586 N N . ASP A 1 81 ? 8.687 -16.476 6.256 1.00 76.50 81 ASP A N 1
ATOM 587 C CA . ASP A 1 81 ? 7.479 -17.300 6.178 1.00 76.50 81 ASP A CA 1
ATOM 588 C C . ASP A 1 81 ? 6.296 -16.574 6.853 1.00 76.50 81 ASP A C 1
ATOM 590 O O . ASP A 1 81 ? 6.459 -15.907 7.872 1.00 76.50 81 ASP A O 1
ATOM 594 N N . GLU A 1 82 ? 5.102 -16.682 6.260 1.00 81.12 82 GLU A N 1
ATOM 595 C CA . GLU A 1 82 ? 3.847 -16.034 6.703 1.00 81.12 82 GLU A CA 1
ATOM 596 C C . GLU A 1 82 ? 3.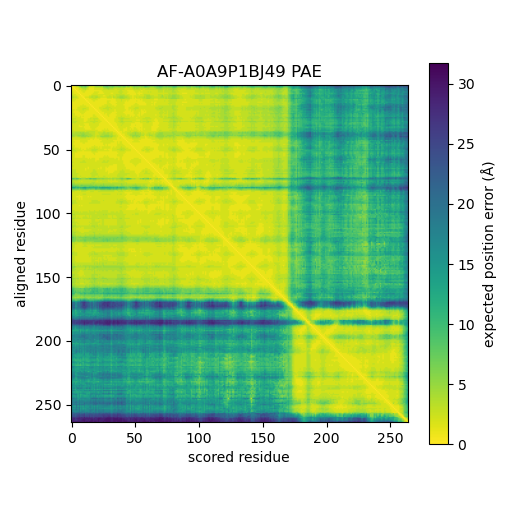754 -14.507 6.505 1.00 81.12 82 GLU A C 1
ATOM 598 O O . GLU A 1 82 ? 2.673 -13.936 6.677 1.00 81.12 82 GLU A O 1
ATOM 603 N N . MET A 1 83 ? 4.826 -13.837 6.070 1.00 85.75 83 MET A N 1
ATOM 604 C CA . MET A 1 83 ? 4.780 -12.421 5.700 1.00 85.75 83 MET A CA 1
ATOM 605 C C . MET A 1 83 ? 4.355 -12.212 4.246 1.00 85.75 83 MET A C 1
ATOM 607 O O . MET A 1 83 ? 4.710 -12.970 3.346 1.00 85.75 83 MET A O 1
ATOM 611 N N . ALA A 1 84 ? 3.650 -11.110 4.001 1.00 88.50 84 ALA A N 1
ATOM 612 C CA . ALA A 1 84 ? 3.261 -10.649 2.673 1.00 88.50 84 ALA A CA 1
ATOM 613 C C . ALA A 1 84 ? 3.534 -9.149 2.526 1.00 88.50 84 ALA A C 1
ATOM 615 O O . ALA A 1 84 ? 3.549 -8.406 3.501 1.00 88.50 84 ALA A O 1
ATOM 616 N N . TYR A 1 85 ? 3.698 -8.669 1.302 1.00 92.81 85 TYR A N 1
ATOM 617 C CA . TYR A 1 85 ? 3.510 -7.266 0.977 1.00 92.81 85 TYR A CA 1
ATOM 618 C C . TYR A 1 85 ? 2.012 -7.004 0.789 1.00 92.81 85 TYR A C 1
ATOM 620 O O . TYR A 1 85 ? 1.315 -7.734 0.088 1.00 92.81 85 TYR A O 1
ATOM 628 N N . ALA A 1 86 ? 1.514 -5.963 1.446 1.00 89.00 86 ALA A N 1
ATOM 629 C CA . ALA A 1 86 ? 0.118 -5.545 1.407 1.00 89.00 86 ALA A CA 1
ATOM 630 C C . ALA A 1 86 ? -0.109 -4.373 0.444 1.00 89.00 86 ALA A C 1
ATOM 632 O O . ALA A 1 86 ? -1.191 -4.241 -0.121 1.00 89.00 86 ALA A O 1
ATOM 633 N N . GLN A 1 87 ? 0.908 -3.530 0.241 1.00 93.81 87 GLN A N 1
ATOM 634 C CA . GLN A 1 87 ? 0.829 -2.390 -0.666 1.00 93.81 87 GLN A CA 1
ATOM 635 C C . GLN A 1 87 ? 2.183 -2.121 -1.321 1.00 93.81 87 GLN A C 1
ATOM 637 O O . GLN A 1 87 ? 3.234 -2.278 -0.696 1.00 93.81 87 GLN A O 1
ATOM 642 N N . ILE A 1 88 ? 2.145 -1.647 -2.564 1.00 97.88 88 ILE A N 1
ATOM 643 C CA . ILE A 1 88 ? 3.299 -1.117 -3.292 1.00 97.88 88 ILE A CA 1
ATOM 644 C C . ILE A 1 88 ? 3.083 0.343 -3.705 1.00 97.88 88 ILE A C 1
ATOM 646 O O . ILE A 1 88 ? 1.958 0.770 -3.976 1.00 97.88 88 ILE A O 1
ATOM 650 N N . SER A 1 89 ? 4.173 1.105 -3.789 1.00 97.94 89 SER A N 1
ATOM 651 C CA . SER A 1 89 ? 4.216 2.421 -4.435 1.00 97.94 89 SER A CA 1
ATOM 652 C C . SER A 1 89 ? 5.609 2.668 -5.019 1.00 97.94 89 SER A C 1
ATOM 654 O O . SER A 1 89 ? 6.600 2.181 -4.483 1.00 97.94 89 SER A O 1
ATOM 656 N N . ALA A 1 90 ? 5.701 3.437 -6.101 1.00 98.06 90 ALA A N 1
ATOM 657 C CA . ALA A 1 90 ? 6.954 3.676 -6.815 1.00 98.06 90 ALA A CA 1
ATOM 658 C C . ALA A 1 90 ? 7.192 5.179 -7.004 1.00 98.06 90 ALA A C 1
ATOM 660 O O . ALA A 1 90 ? 6.294 5.896 -7.437 1.00 98.06 90 ALA A O 1
ATOM 661 N N . GLY A 1 91 ? 8.387 5.650 -6.648 1.00 97.62 91 GLY A N 1
ATOM 662 C CA . GLY A 1 91 ? 8.806 7.041 -6.809 1.00 97.62 91 GLY A CA 1
ATOM 663 C C . GLY A 1 91 ? 9.721 7.243 -8.017 1.00 97.62 91 GLY A C 1
ATOM 664 O O . GLY A 1 91 ? 9.658 6.500 -9.000 1.00 97.62 91 GLY A O 1
ATOM 665 N N . PHE A 1 92 ? 10.606 8.244 -7.960 1.00 97.06 92 PHE A N 1
ATOM 666 C CA . PHE A 1 92 ? 11.529 8.525 -9.069 1.00 97.06 92 PHE A CA 1
ATOM 667 C C . PHE A 1 92 ? 12.534 7.378 -9.291 1.00 97.06 92 PHE A C 1
ATOM 669 O O . PHE A 1 92 ? 12.495 6.693 -10.311 1.00 97.06 92 PHE A O 1
ATOM 676 N N . ASP A 1 93 ? 13.384 7.122 -8.296 1.00 97.38 93 ASP A N 1
ATOM 677 C CA . ASP A 1 93 ? 14.422 6.076 -8.304 1.00 97.38 93 ASP A CA 1
ATOM 678 C C . ASP A 1 93 ? 14.348 5.217 -7.026 1.00 97.38 93 ASP A C 1
ATOM 680 O O . ASP A 1 93 ? 15.368 4.774 -6.498 1.00 97.38 93 ASP A O 1
ATOM 684 N N . TYR A 1 94 ? 13.152 5.033 -6.465 1.00 98.62 94 TYR A N 1
ATOM 685 C CA . TYR A 1 94 ? 12.957 4.234 -5.256 1.00 98.62 94 TYR A CA 1
ATOM 686 C C . TYR A 1 94 ? 11.565 3.590 -5.216 1.00 98.62 94 TYR A C 1
ATOM 688 O O . TYR A 1 94 ? 10.632 4.079 -5.856 1.00 98.62 94 TYR A O 1
ATOM 696 N N . THR A 1 95 ? 11.443 2.498 -4.468 1.00 98.62 95 THR A N 1
ATOM 697 C CA . THR A 1 95 ? 10.217 1.715 -4.273 1.00 98.62 95 THR A CA 1
ATOM 698 C C . THR A 1 95 ? 9.854 1.674 -2.795 1.00 98.62 95 THR A C 1
ATOM 700 O O . THR A 1 95 ? 10.725 1.519 -1.940 1.00 98.62 95 THR A O 1
ATOM 703 N N . MET A 1 96 ? 8.557 1.781 -2.517 1.00 98.44 96 MET A N 1
ATOM 704 C CA . MET A 1 96 ? 7.934 1.628 -1.208 1.00 98.44 96 MET A CA 1
ATOM 705 C C . MET A 1 96 ? 7.124 0.334 -1.158 1.00 98.44 96 MET A C 1
ATOM 707 O O . MET A 1 96 ? 6.362 0.026 -2.078 1.00 98.44 96 MET A O 1
ATOM 711 N N . LEU A 1 97 ? 7.259 -0.385 -0.050 1.00 97.81 97 LEU A N 1
ATOM 712 C CA . LEU A 1 97 ? 6.603 -1.656 0.225 1.00 97.81 97 LEU A CA 1
ATOM 713 C C . LEU A 1 97 ? 5.992 -1.593 1.626 1.00 97.81 97 LEU A C 1
ATOM 715 O O . LEU A 1 97 ? 6.712 -1.368 2.598 1.00 97.81 97 LEU A O 1
ATOM 719 N N . LEU A 1 98 ? 4.683 -1.799 1.743 1.00 95.62 98 LEU A N 1
ATOM 720 C CA . LEU A 1 98 ? 4.023 -2.015 3.029 1.00 95.62 98 LEU A CA 1
ATOM 721 C C . LEU A 1 98 ? 3.937 -3.517 3.260 1.00 95.62 98 LEU A C 1
ATOM 723 O O . LEU A 1 98 ? 3.445 -4.241 2.394 1.00 95.62 98 LEU A O 1
ATOM 727 N N . ARG A 1 99 ? 4.424 -3.989 4.400 1.00 93.50 99 ARG A N 1
ATOM 728 C CA . ARG A 1 99 ? 4.342 -5.393 4.797 1.00 93.50 99 ARG A CA 1
ATOM 729 C C . ARG A 1 99 ? 3.037 -5.671 5.525 1.00 93.50 99 ARG A C 1
ATOM 731 O O . ARG A 1 99 ? 2.377 -4.759 6.017 1.00 93.50 99 ARG A O 1
ATOM 738 N N . SER A 1 100 ? 2.675 -6.946 5.585 1.00 84.31 100 SER A N 1
ATOM 739 C CA . SER A 1 100 ? 1.494 -7.422 6.280 1.00 84.31 100 SER A CA 1
ATOM 740 C C . SER A 1 100 ? 1.576 -7.045 7.745 1.00 84.31 100 SER A C 1
ATOM 742 O O . SER A 1 100 ? 0.647 -6.434 8.208 1.00 84.31 100 SER A O 1
ATOM 744 N N . ASP A 1 101 ? 2.690 -7.214 8.450 1.00 83.88 101 ASP A N 1
ATOM 745 C CA . ASP A 1 101 ? 2.822 -6.754 9.849 1.00 83.88 101 ASP A CA 1
ATOM 746 C C . ASP A 1 101 ? 2.657 -5.233 10.076 1.00 83.88 101 ASP A C 1
ATOM 748 O O . ASP A 1 101 ? 2.714 -4.761 11.213 1.00 83.88 101 ASP A O 1
ATOM 752 N N . GLY A 1 102 ? 2.465 -4.460 9.004 1.00 87.50 102 GLY A N 1
ATOM 753 C CA . GLY A 1 102 ? 2.268 -3.026 9.035 1.00 87.50 102 GLY A CA 1
ATOM 754 C C . GLY A 1 102 ? 3.568 -2.235 9.210 1.00 87.50 102 GLY A C 1
ATOM 755 O O . GLY A 1 102 ? 3.538 -1.017 9.395 1.00 87.50 102 GLY A O 1
ATOM 756 N N . SER A 1 103 ? 4.724 -2.893 9.107 1.00 92.75 103 SER A N 1
ATOM 757 C CA . SER A 1 103 ? 5.996 -2.218 8.868 1.00 92.75 103 SER A CA 1
ATOM 758 C C . SER A 1 103 ? 6.126 -1.822 7.392 1.00 92.75 103 SER A C 1
ATOM 760 O O . SER A 1 103 ? 5.509 -2.410 6.502 1.00 92.75 103 SER A O 1
ATOM 762 N N . ALA A 1 104 ? 6.930 -0.798 7.108 1.00 96.06 104 ALA A N 1
ATOM 763 C CA . ALA A 1 104 ? 7.190 -0.345 5.745 1.00 96.06 104 ALA A CA 1
ATOM 764 C C . ALA A 1 104 ? 8.683 -0.420 5.428 1.00 96.06 104 ALA A C 1
ATOM 766 O O . ALA A 1 104 ? 9.532 -0.176 6.285 1.00 96.06 104 ALA A O 1
ATOM 767 N N . VAL A 1 105 ? 8.995 -0.729 4.173 1.00 96.88 105 VAL A N 1
ATOM 768 C CA . VAL A 1 105 ? 10.358 -0.764 3.646 1.00 96.88 105 VAL A CA 1
ATOM 769 C C . VAL A 1 105 ? 10.442 0.118 2.415 1.00 96.88 105 VAL A C 1
ATOM 771 O O . VAL A 1 105 ? 9.536 0.143 1.583 1.00 96.88 105 VAL A O 1
ATOM 774 N N . ALA A 1 106 ? 11.564 0.816 2.297 1.00 98.12 106 ALA A N 1
ATOM 775 C CA . ALA A 1 106 ? 11.907 1.610 1.137 1.00 98.12 106 ALA A CA 1
ATOM 776 C C . ALA A 1 106 ? 13.274 1.182 0.602 1.00 98.12 106 ALA A C 1
ATOM 778 O O . ALA A 1 106 ? 14.215 0.999 1.375 1.00 98.12 106 ALA A O 1
ATOM 779 N N . ILE A 1 107 ? 13.381 1.025 -0.714 1.00 98.44 107 ILE A N 1
ATOM 780 C CA . ILE A 1 107 ? 14.615 0.623 -1.398 1.00 98.44 107 ILE A CA 1
ATOM 781 C C . ILE A 1 107 ? 14.879 1.523 -2.599 1.00 98.44 107 ILE A C 1
ATOM 783 O O . ILE A 1 107 ? 13.946 1.975 -3.258 1.00 98.44 107 ILE A O 1
ATOM 787 N N . GLY A 1 108 ? 16.150 1.751 -2.920 1.00 98.38 108 GLY A N 1
ATOM 788 C CA . GLY A 1 108 ? 16.561 2.624 -4.015 1.00 98.38 108 GLY A CA 1
ATOM 789 C C . GLY A 1 108 ? 17.291 3.873 -3.529 1.00 98.38 108 GLY A C 1
ATOM 790 O O . GLY A 1 108 ? 17.985 3.870 -2.511 1.00 98.38 108 GLY A O 1
ATOM 791 N N . ARG A 1 109 ? 17.150 4.962 -4.287 1.00 98.31 109 ARG A N 1
ATOM 792 C CA . ARG A 1 109 ? 17.838 6.231 -4.038 1.00 98.31 109 ARG A CA 1
ATOM 793 C C . ARG A 1 109 ? 17.361 6.882 -2.738 1.00 98.31 109 ARG A C 1
ATOM 795 O O . ARG A 1 109 ? 16.162 7.060 -2.536 1.00 98.31 109 ARG A O 1
ATOM 802 N N . ASN A 1 110 ? 18.305 7.319 -1.900 1.00 98.38 110 ASN A N 1
ATOM 803 C CA . ASN A 1 110 ? 18.018 7.900 -0.581 1.00 98.38 110 ASN A CA 1
ATOM 804 C C . ASN A 1 110 ? 18.741 9.233 -0.292 1.00 98.38 110 ASN A C 1
ATOM 806 O O . ASN A 1 110 ? 18.973 9.583 0.861 1.00 98.38 110 ASN A O 1
ATOM 810 N N . GLU A 1 111 ? 19.139 9.985 -1.319 1.00 98.31 111 GLU A N 1
ATOM 811 C CA . GLU A 1 111 ? 19.923 11.224 -1.144 1.00 98.31 111 GLU A CA 1
ATOM 812 C C . GLU A 1 111 ? 19.199 12.321 -0.348 1.00 98.31 111 GLU A C 1
ATOM 814 O O . GLU A 1 111 ? 19.852 13.163 0.262 1.00 98.31 111 GLU A O 1
ATOM 819 N N . TYR A 1 112 ? 17.865 12.294 -0.319 1.00 98.06 112 TYR A N 1
ATOM 820 C CA . TYR A 1 112 ? 17.047 13.230 0.449 1.00 98.06 112 TYR A CA 1
ATOM 821 C C . TYR A 1 112 ? 16.431 12.594 1.701 1.00 98.06 112 TYR A C 1
ATOM 823 O O . TYR A 1 112 ? 15.646 13.244 2.385 1.00 98.06 112 TYR A O 1
ATOM 831 N N . GLY A 1 113 ? 16.748 11.333 2.011 1.00 98.31 113 GLY A N 1
ATOM 832 C CA . GLY A 1 113 ? 16.123 10.600 3.112 1.00 98.31 113 GLY A CA 1
ATOM 833 C C . GLY A 1 113 ? 14.745 10.008 2.784 1.00 98.31 113 GLY A C 1
ATOM 834 O O . GLY A 1 113 ? 14.035 9.603 3.697 1.00 98.31 113 GLY A O 1
ATOM 835 N N . GLN A 1 114 ? 14.340 9.936 1.510 1.00 98.38 114 GLN A N 1
ATOM 836 C CA . GLN A 1 114 ? 13.031 9.410 1.084 1.00 98.38 114 GLN A CA 1
ATOM 837 C C . GLN A 1 114 ? 12.815 7.913 1.370 1.00 98.38 114 GLN A C 1
ATOM 839 O O . GLN A 1 114 ? 11.676 7.448 1.355 1.00 98.38 114 GLN A O 1
ATOM 844 N N . CYS A 1 115 ? 13.890 7.172 1.649 1.00 98.50 115 CYS A N 1
ATOM 845 C CA . CYS A 1 115 ? 13.860 5.781 2.099 1.00 98.50 115 CYS A CA 1
ATOM 846 C C . CYS A 1 115 ? 14.107 5.622 3.612 1.00 98.50 115 CYS A C 1
ATOM 848 O O . CYS A 1 115 ? 14.092 4.503 4.121 1.00 98.50 115 CYS A O 1
ATOM 850 N N . SER A 1 116 ? 14.349 6.710 4.346 1.00 98.12 116 SER A N 1
ATOM 851 C CA . SER A 1 116 ? 14.645 6.678 5.784 1.00 98.12 116 SER A CA 1
ATOM 852 C C . SER A 1 116 ? 13.358 6.603 6.614 1.00 98.12 116 SER A C 1
ATOM 854 O O . SER A 1 116 ? 12.983 7.569 7.279 1.00 98.12 116 SER A O 1
ATOM 856 N N . ILE A 1 117 ? 12.655 5.469 6.532 1.00 98.06 117 ILE A N 1
ATOM 857 C CA . ILE A 1 117 ? 11.376 5.245 7.223 1.00 98.06 117 ILE A CA 1
ATOM 858 C C . ILE A 1 117 ? 11.550 5.403 8.745 1.00 98.06 117 ILE A C 1
ATOM 860 O O . ILE A 1 117 ? 12.421 4.742 9.318 1.00 98.06 117 ILE A O 1
ATOM 864 N N . PRO A 1 118 ? 10.751 6.258 9.414 1.00 96.19 118 PRO A N 1
ATOM 865 C CA . PRO A 1 118 ? 10.804 6.400 10.864 1.00 96.19 118 PRO A CA 1
ATOM 866 C C . PRO A 1 118 ? 10.475 5.088 11.584 1.00 96.19 118 PRO A C 1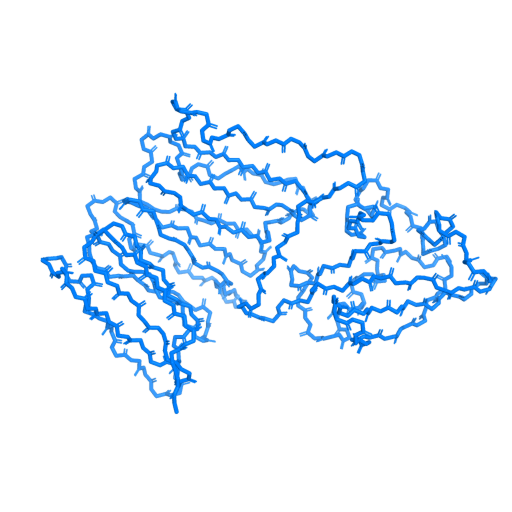
ATOM 868 O O . PRO A 1 118 ? 9.610 4.328 11.153 1.00 96.19 118 PRO A O 1
ATOM 871 N N . ALA A 1 119 ? 11.129 4.844 12.719 1.00 93.44 119 ALA A N 1
ATOM 872 C CA . ALA A 1 119 ? 10.698 3.782 13.617 1.00 93.44 119 ALA A CA 1
ATOM 873 C C . ALA A 1 119 ? 9.306 4.105 14.183 1.00 93.44 119 ALA A C 1
ATOM 875 O O . ALA A 1 119 ? 8.955 5.271 14.386 1.00 93.44 119 ALA A O 1
ATOM 876 N N . LEU A 1 120 ? 8.524 3.061 14.434 1.00 90.94 120 LEU A N 1
ATOM 877 C CA . LEU A 1 120 ? 7.216 3.160 15.061 1.00 90.94 120 LEU A CA 1
ATOM 878 C C . LEU A 1 120 ? 7.316 2.799 16.543 1.00 90.94 120 LEU A C 1
ATOM 880 O O . LEU A 1 120 ? 8.080 1.909 16.916 1.00 90.94 120 LEU A O 1
ATOM 884 N N . ASP A 1 121 ? 6.524 3.483 17.367 1.00 90.00 121 ASP A N 1
ATOM 885 C CA . ASP A 1 121 ? 6.343 3.115 18.770 1.00 90.00 121 ASP A CA 1
ATOM 886 C C . ASP A 1 121 ? 5.677 1.732 18.881 1.00 90.00 121 ASP A C 1
ATOM 888 O O . ASP A 1 121 ? 5.007 1.263 17.953 1.00 90.00 121 ASP A O 1
ATOM 892 N N . GLU A 1 122 ? 5.843 1.070 20.026 1.00 85.31 122 GLU A N 1
ATOM 893 C CA . GLU A 1 122 ? 5.279 -0.261 20.256 1.00 85.31 122 GLU A CA 1
ATOM 894 C C . GLU A 1 122 ? 3.757 -0.285 20.023 1.00 85.31 122 GLU A C 1
ATOM 896 O O . GLU A 1 122 ? 3.014 0.597 20.458 1.00 85.31 122 GLU A O 1
ATOM 901 N N . GLY A 1 123 ? 3.285 -1.301 19.296 1.00 80.06 123 GLY A N 1
ATOM 902 C CA . GLY A 1 123 ? 1.870 -1.451 18.957 1.00 80.06 123 GLY A CA 1
ATOM 903 C C . GLY A 1 123 ? 1.369 -0.502 17.863 1.00 80.06 123 GLY A C 1
ATOM 904 O O . GLY A 1 123 ? 0.167 -0.500 17.585 1.00 80.06 123 GLY A O 1
ATOM 905 N N . MET A 1 124 ? 2.248 0.282 17.229 1.00 85.69 124 MET A N 1
ATOM 906 C CA . MET A 1 124 ? 1.930 1.077 16.048 1.00 85.69 124 MET A CA 1
ATOM 907 C C . MET A 1 124 ? 2.335 0.383 14.752 1.00 85.69 124 MET A C 1
ATOM 909 O O . MET A 1 124 ? 3.340 -0.313 14.673 1.00 85.69 124 MET A O 1
ATOM 913 N N . TRP A 1 125 ? 1.554 0.646 13.712 1.00 90.25 125 TRP A N 1
ATOM 914 C CA . TRP A 1 125 ? 1.820 0.219 12.342 1.00 90.25 125 TRP A CA 1
ATOM 915 C C . TRP A 1 125 ? 1.455 1.312 11.336 1.00 90.25 125 TRP A C 1
ATOM 917 O O . TRP A 1 125 ? 0.666 2.218 11.645 1.00 90.25 125 TRP A O 1
ATOM 927 N N . TYR A 1 126 ? 2.013 1.207 10.135 1.00 92.12 126 TYR A N 1
ATOM 928 C CA . TYR A 1 126 ? 1.584 1.943 8.958 1.00 92.12 126 TYR A CA 1
ATOM 929 C C . TYR A 1 126 ? 0.394 1.250 8.298 1.00 92.12 126 TYR A C 1
ATOM 931 O O . TYR A 1 126 ? 0.332 0.027 8.222 1.00 92.12 126 TYR A O 1
ATOM 939 N N . THR A 1 127 ? -0.553 2.046 7.820 1.00 87.19 127 THR A N 1
ATOM 940 C CA . THR A 1 127 ? -1.779 1.572 7.159 1.00 87.19 127 THR A CA 1
ATOM 941 C C . THR A 1 127 ? -1.804 1.921 5.678 1.00 87.19 127 THR A C 1
ATOM 943 O O . THR A 1 127 ? -2.563 1.329 4.918 1.00 87.19 127 THR A O 1
ATOM 946 N N . GLN A 1 128 ? -0.979 2.880 5.249 1.00 90.88 128 GLN A N 1
ATOM 947 C CA . GLN A 1 128 ? -0.860 3.252 3.847 1.00 90.88 128 GLN A CA 1
ATOM 948 C C . GLN A 1 128 ? 0.501 3.875 3.551 1.00 90.88 128 GLN A C 1
ATOM 950 O O . GLN A 1 128 ? 1.060 4.607 4.370 1.00 90.88 128 GLN A O 1
ATOM 955 N N . ILE A 1 129 ? 1.001 3.622 2.346 1.00 96.19 129 ILE A N 1
ATOM 956 C CA . ILE A 1 129 ? 2.207 4.238 1.792 1.00 96.19 129 ILE A CA 1
ATOM 957 C C . ILE A 1 129 ? 1.892 4.991 0.497 1.00 96.19 129 ILE A C 1
ATOM 959 O O . ILE A 1 129 ? 1.049 4.568 -0.298 1.00 96.19 129 ILE A O 1
ATOM 963 N N . ALA A 1 130 ? 2.608 6.087 0.267 1.00 96.88 130 ALA A N 1
ATOM 964 C CA . ALA A 1 130 ? 2.629 6.804 -1.000 1.00 96.88 130 ALA A CA 1
ATOM 965 C C . ALA A 1 130 ? 4.044 7.314 -1.295 1.00 96.88 130 ALA A C 1
ATOM 967 O O . ALA A 1 130 ? 4.713 7.877 -0.427 1.00 96.88 130 ALA A O 1
ATOM 968 N N . ALA A 1 131 ? 4.492 7.115 -2.532 1.00 97.75 131 ALA A N 1
ATOM 969 C CA . ALA A 1 131 ? 5.776 7.593 -3.025 1.00 97.75 131 ALA A CA 1
ATOM 970 C C . ALA A 1 131 ? 5.563 8.757 -3.998 1.00 97.75 131 ALA A C 1
ATOM 972 O O . ALA A 1 131 ? 4.848 8.625 -4.990 1.00 97.75 131 ALA A O 1
ATOM 973 N N . GLY A 1 132 ? 6.188 9.894 -3.711 1.00 96.75 132 GLY A N 1
ATOM 974 C CA . GLY A 1 132 ? 6.344 11.003 -4.643 1.00 96.75 132 GLY A CA 1
ATOM 975 C C . GLY A 1 132 ? 7.641 10.878 -5.446 1.00 96.75 132 GLY A C 1
ATOM 976 O O . GLY A 1 132 ? 8.306 9.843 -5.445 1.00 96.75 132 GLY A O 1
ATOM 977 N N . LEU A 1 133 ? 8.056 11.959 -6.116 1.00 95.94 133 LEU A N 1
ATOM 978 C CA . LEU A 1 133 ? 9.327 11.957 -6.858 1.00 95.94 133 LEU A CA 1
ATOM 979 C C . LEU A 1 133 ? 10.517 11.697 -5.919 1.00 95.94 133 LEU A C 1
ATOM 981 O O . LEU A 1 133 ? 11.305 10.775 -6.130 1.00 95.94 133 LEU A O 1
ATOM 985 N N . HIS A 1 134 ? 10.614 12.484 -4.850 1.00 97.94 134 HIS A N 1
ATOM 986 C CA . HIS A 1 134 ? 11.736 12.464 -3.908 1.00 97.94 134 HIS A CA 1
ATOM 987 C C . HIS A 1 134 ? 11.287 12.537 -2.440 1.00 97.94 134 HIS A C 1
ATOM 989 O O . HIS A 1 134 ? 12.082 12.902 -1.579 1.00 97.94 134 HIS A O 1
ATOM 995 N N . HIS A 1 135 ? 10.022 12.224 -2.150 1.00 98.56 135 HIS A N 1
ATOM 996 C CA . HIS A 1 135 ? 9.470 12.208 -0.794 1.00 98.56 135 HIS A CA 1
ATOM 997 C C . HIS A 1 135 ? 8.457 11.078 -0.635 1.00 98.56 135 HIS A C 1
ATOM 999 O O . HIS A 1 135 ? 7.775 10.721 -1.590 1.00 98.56 135 HIS A O 1
ATOM 1005 N N . THR A 1 136 ? 8.339 10.556 0.577 1.00 98.50 136 THR A N 1
ATOM 1006 C CA . THR A 1 136 ? 7.423 9.477 0.951 1.00 98.50 136 THR A CA 1
ATOM 1007 C C . THR A 1 136 ? 6.445 9.997 1.983 1.00 98.50 136 THR A C 1
ATOM 1009 O O . THR A 1 136 ? 6.860 10.689 2.908 1.00 98.50 136 THR A O 1
ATOM 1012 N N . VAL A 1 137 ? 5.176 9.618 1.857 1.00 97.94 137 VAL A N 1
ATOM 1013 C CA . VAL A 1 137 ? 4.146 9.837 2.877 1.00 97.94 137 VAL A CA 1
ATOM 1014 C C . VAL A 1 137 ? 3.690 8.483 3.406 1.00 97.94 137 VAL A C 1
ATOM 1016 O O . VAL A 1 137 ? 3.418 7.566 2.628 1.00 97.94 137 VAL A O 1
ATOM 1019 N N . LEU A 1 138 ? 3.614 8.353 4.728 1.00 96.38 138 LEU A N 1
ATOM 1020 C CA . LEU A 1 138 ? 3.120 7.161 5.405 1.00 96.38 138 LEU A CA 1
ATOM 1021 C C . LEU A 1 138 ? 1.977 7.526 6.344 1.00 96.38 138 LEU A C 1
ATOM 1023 O O . LEU A 1 138 ? 2.125 8.396 7.206 1.00 96.38 138 LEU A O 1
ATOM 1027 N N . LEU A 1 139 ? 0.858 6.824 6.202 1.00 93.75 139 LEU A N 1
ATOM 1028 C CA . LEU A 1 139 ? -0.265 6.918 7.120 1.00 93.75 139 LEU A CA 1
ATOM 1029 C C . LEU A 1 139 ? -0.057 5.956 8.287 1.00 93.75 139 LEU A C 1
ATOM 1031 O O . LEU A 1 139 ? 0.263 4.784 8.083 1.00 93.75 139 LEU A O 1
ATOM 1035 N N . ARG A 1 140 ? -0.239 6.448 9.509 1.00 91.69 140 ARG A N 1
ATOM 1036 C CA . ARG A 1 140 ? -0.109 5.676 10.742 1.00 91.69 140 ARG A CA 1
ATOM 1037 C C . ARG A 1 140 ? -1.487 5.266 11.250 1.00 91.69 140 ARG A C 1
ATOM 1039 O O . ARG A 1 140 ? -2.485 5.960 11.094 1.00 91.69 140 ARG A O 1
ATOM 1046 N N . SER A 1 141 ? -1.510 4.140 11.940 1.00 85.19 141 SER A N 1
ATOM 1047 C CA . SER A 1 141 ? -2.698 3.556 12.580 1.00 85.19 141 SER A CA 1
ATOM 1048 C C . SER A 1 141 ? -3.320 4.374 13.718 1.00 85.19 141 SER A C 1
ATOM 1050 O O . SER A 1 141 ? -4.402 4.038 14.184 1.00 85.19 141 SER A O 1
ATOM 1052 N N . ASP A 1 142 ? -2.659 5.433 14.189 1.00 85.31 142 ASP A N 1
ATOM 1053 C CA . ASP A 1 142 ? -3.240 6.411 15.120 1.00 85.31 142 ASP A CA 1
ATOM 1054 C C . ASP A 1 142 ? -3.990 7.548 14.397 1.00 85.31 142 ASP A C 1
ATOM 1056 O O . ASP A 1 142 ? -4.458 8.496 15.035 1.00 85.31 142 ASP A O 1
ATOM 1060 N N . GLY A 1 143 ? -4.087 7.468 13.067 1.00 85.38 143 GLY A N 1
ATOM 1061 C CA . GLY A 1 143 ? -4.733 8.462 12.225 1.00 85.38 143 GLY A CA 1
ATOM 1062 C C . GLY A 1 143 ? -3.904 9.729 11.997 1.00 85.38 143 GLY A C 1
ATOM 1063 O O . GLY A 1 143 ? -4.446 10.739 11.547 1.00 85.38 143 GLY A O 1
ATOM 1064 N N . SER A 1 144 ? -2.607 9.701 12.319 1.00 90.44 144 SER A N 1
ATOM 1065 C CA . SER A 1 144 ? -1.624 10.707 11.901 1.00 90.44 144 SER A CA 1
ATOM 1066 C C . SER A 1 144 ? -0.878 10.252 10.642 1.00 90.44 144 SER A C 1
ATOM 1068 O O . SER A 1 144 ? -0.885 9.073 10.295 1.00 90.44 144 SER A O 1
ATOM 1070 N N . ALA A 1 145 ? -0.204 11.170 9.953 1.00 94.44 145 ALA A N 1
ATOM 1071 C CA . ALA A 1 145 ? 0.673 10.837 8.83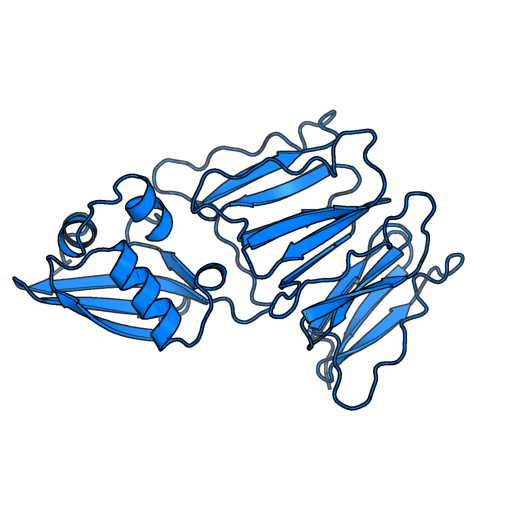4 1.00 94.44 145 ALA A CA 1
ATOM 1072 C C . ALA A 1 145 ? 2.050 11.482 9.019 1.00 94.44 145 ALA A C 1
ATOM 1074 O O . ALA A 1 145 ? 2.185 12.523 9.660 1.00 94.44 145 ALA A O 1
ATOM 1075 N N . VAL A 1 146 ? 3.076 10.847 8.457 1.00 96.19 146 VAL A N 1
ATOM 1076 C CA . VAL A 1 146 ? 4.455 11.346 8.447 1.00 96.19 146 VAL A CA 1
ATOM 1077 C C . VAL A 1 146 ? 4.960 11.418 7.016 1.00 96.19 146 VAL A C 1
ATOM 1079 O O . VAL A 1 146 ? 4.632 10.560 6.197 1.00 96.19 146 VAL A O 1
ATOM 1082 N N . ALA A 1 147 ? 5.769 12.432 6.719 1.00 98.00 147 ALA A N 1
ATOM 1083 C CA . ALA A 1 147 ? 6.441 12.559 5.438 1.00 98.00 147 ALA A CA 1
ATOM 1084 C C . ALA A 1 147 ? 7.951 12.728 5.611 1.00 98.00 147 ALA A C 1
ATOM 1086 O O . ALA A 1 147 ? 8.414 13.410 6.525 1.00 98.00 147 ALA A O 1
ATOM 1087 N N . ILE A 1 148 ? 8.711 12.088 4.727 1.00 98.50 148 ILE A N 1
ATOM 1088 C CA . ILE A 1 148 ? 10.178 12.080 4.716 1.00 98.50 148 ILE A CA 1
ATOM 1089 C C . ILE A 1 148 ? 10.694 12.302 3.295 1.00 98.50 148 ILE A C 1
ATOM 1091 O O . ILE A 1 148 ? 9.994 12.011 2.327 1.00 98.50 148 ILE A O 1
ATOM 1095 N N . GLY A 1 149 ? 11.935 12.759 3.150 1.00 98.50 149 GLY A N 1
ATOM 1096 C CA . GLY A 1 149 ? 12.536 13.046 1.849 1.00 98.50 149 GLY A CA 1
ATOM 1097 C C . GLY A 1 149 ? 12.726 14.539 1.598 1.00 98.50 149 GLY A C 1
ATOM 1098 O O . GLY A 1 149 ? 12.804 15.347 2.525 1.00 98.50 149 GLY A O 1
ATOM 1099 N N . GLN A 1 150 ? 12.802 14.908 0.321 1.00 98.44 150 GLN A N 1
ATOM 1100 C CA . GLN A 1 150 ? 12.978 16.289 -0.112 1.00 98.44 150 GLN A CA 1
ATOM 1101 C C . GLN A 1 150 ? 11.805 17.153 0.358 1.00 98.44 150 GLN A C 1
ATOM 1103 O O . GLN A 1 150 ? 10.661 16.824 0.070 1.00 98.44 150 GLN A O 1
ATOM 1108 N N . ASN A 1 151 ? 12.100 18.279 1.017 1.00 98.12 151 ASN A N 1
ATOM 1109 C CA . ASN A 1 151 ? 11.091 19.211 1.541 1.00 98.12 151 ASN A CA 1
ATOM 1110 C C . ASN A 1 151 ? 11.289 20.668 1.069 1.00 98.12 151 ASN A C 1
ATOM 1112 O O . ASN A 1 151 ? 10.864 21.606 1.738 1.00 98.12 151 ASN A O 1
ATOM 1116 N N . GLY A 1 152 ? 11.993 20.884 -0.048 1.00 97.88 152 GLY A N 1
ATOM 1117 C CA . GLY A 1 152 ? 12.304 22.233 -0.546 1.00 97.88 152 GLY A CA 1
ATOM 1118 C C . GLY A 1 152 ? 11.068 23.070 -0.899 1.00 97.88 152 GLY A C 1
ATOM 1119 O O . GLY A 1 152 ? 11.115 24.291 -0.791 1.00 97.88 152 GLY A O 1
ATOM 1120 N N . ASP A 1 153 ? 9.963 22.407 -1.241 1.00 97.25 153 ASP A N 1
ATOM 1121 C CA . ASP A 1 153 ? 8.684 23.018 -1.614 1.00 97.25 153 ASP A CA 1
ATOM 1122 C C . ASP A 1 153 ? 7.624 22.863 -0.508 1.00 97.25 153 ASP A C 1
ATOM 1124 O O . ASP A 1 153 ? 6.453 23.178 -0.710 1.00 97.25 153 ASP A O 1
ATOM 1128 N N . GLY A 1 154 ? 8.007 22.341 0.663 1.00 97.56 154 GLY A N 1
ATOM 1129 C CA . GLY A 1 154 ? 7.077 22.037 1.748 1.00 97.56 154 GLY A CA 1
ATOM 1130 C C . GLY A 1 154 ? 6.266 20.749 1.557 1.00 97.56 154 GLY A C 1
ATOM 1131 O O . GLY A 1 154 ? 5.291 20.550 2.275 1.00 97.56 154 GLY A O 1
ATOM 1132 N N . GLN A 1 155 ? 6.642 19.860 0.627 1.00 96.19 155 GLN A N 1
ATOM 1133 C CA . GLN A 1 155 ? 5.910 18.611 0.345 1.00 96.19 155 GLN A CA 1
ATOM 1134 C C . GLN A 1 155 ? 5.880 17.605 1.515 1.00 96.19 155 GLN A C 1
ATOM 1136 O O . GLN A 1 155 ? 5.045 16.705 1.521 1.00 96.19 155 GLN A O 1
ATOM 1141 N N . CYS A 1 156 ? 6.747 17.766 2.521 1.00 97.88 156 CYS A N 1
ATOM 1142 C CA . CYS A 1 156 ? 6.718 16.983 3.759 1.00 97.88 156 CYS A CA 1
ATOM 1143 C C . CYS A 1 156 ? 5.987 17.693 4.914 1.00 97.88 156 CYS A C 1
ATOM 1145 O O . CYS A 1 156 ? 5.919 17.150 6.017 1.00 97.88 156 CYS A O 1
ATOM 1147 N N . ASN A 1 157 ? 5.433 18.891 4.699 1.00 97.00 157 ASN A N 1
ATOM 1148 C CA . ASN A 1 157 ? 4.699 19.639 5.721 1.00 97.00 157 ASN A CA 1
ATOM 1149 C C . ASN A 1 157 ? 3.249 19.138 5.807 1.00 97.00 157 ASN A C 1
ATOM 1151 O O . ASN A 1 157 ? 2.315 19.813 5.373 1.00 97.00 157 ASN A O 1
ATOM 1155 N N . ILE A 1 158 ? 3.069 17.931 6.345 1.00 94.56 158 ILE A N 1
ATOM 1156 C CA . ILE A 1 158 ? 1.746 17.333 6.549 1.00 94.56 158 ILE A CA 1
ATOM 1157 C C . ILE A 1 158 ? 0.963 18.167 7.578 1.00 94.56 158 ILE A C 1
ATOM 1159 O O . ILE A 1 158 ? 1.473 18.389 8.680 1.00 94.56 158 ILE A O 1
ATOM 1163 N N . PRO A 1 159 ? -0.253 18.646 7.254 1.00 91.69 159 PRO A N 1
ATOM 1164 C CA . PRO A 1 159 ? -1.054 19.385 8.216 1.00 91.69 159 PRO A CA 1
ATOM 1165 C C . PRO A 1 159 ? -1.502 18.475 9.367 1.00 91.69 159 PRO A C 1
ATOM 1167 O O . PRO A 1 159 ? -1.726 17.281 9.194 1.00 91.69 159 PRO A O 1
ATOM 1170 N N . SER A 1 160 ? -1.658 19.037 10.561 1.00 86.19 160 SER A N 1
ATOM 1171 C CA . SER A 1 160 ? -2.345 18.322 11.637 1.00 86.19 160 SER A CA 1
ATOM 1172 C C . SER A 1 160 ? -3.851 18.334 11.362 1.00 86.19 160 SER A C 1
ATOM 1174 O O . SER A 1 160 ? -4.379 19.401 11.035 1.00 86.19 160 SER A O 1
ATOM 1176 N N . PRO A 1 161 ? -4.560 17.203 11.516 1.00 85.06 161 PRO A N 1
ATOM 1177 C CA . PRO A 1 161 ? -6.016 17.207 11.503 1.00 85.06 161 PRO A CA 1
ATOM 1178 C C . PRO A 1 161 ? -6.579 18.139 12.585 1.00 85.06 161 PRO A C 1
ATOM 1180 O O . PRO A 1 161 ? -5.978 18.294 13.653 1.00 85.06 161 PRO A O 1
ATOM 1183 N N . GLU A 1 162 ? -7.743 18.736 12.327 1.00 86.62 162 GLU A N 1
ATOM 1184 C CA . GLU A 1 162 ? -8.496 19.457 13.358 1.00 86.62 162 GLU A CA 1
ATOM 1185 C C . GLU A 1 162 ? -8.902 18.505 14.505 1.00 86.62 162 GLU A C 1
ATOM 1187 O O . GLU A 1 162 ? -8.966 17.287 14.305 1.00 86.62 162 GLU A O 1
ATOM 1192 N N . PRO A 1 163 ? -9.180 19.012 15.721 1.00 81.44 163 PRO A N 1
ATOM 1193 C CA . PRO A 1 163 ? -9.672 18.175 16.814 1.00 81.44 163 PRO A CA 1
ATOM 1194 C C . PRO A 1 163 ? -10.901 17.348 16.399 1.00 81.44 163 PRO A C 1
ATOM 1196 O O . PRO A 1 163 ? -11.854 17.888 15.848 1.00 81.44 163 PRO A O 1
ATOM 1199 N N . GLY A 1 164 ? -10.870 16.037 16.661 1.00 77.19 164 GLY A N 1
ATOM 1200 C CA . GLY A 1 164 ? -11.915 15.090 16.236 1.00 77.19 164 GLY A CA 1
ATOM 1201 C C . GLY A 1 164 ? -11.740 14.537 14.816 1.00 77.19 164 GLY A C 1
ATOM 1202 O O . GLY A 1 164 ? -12.412 13.587 14.440 1.00 77.19 164 GLY A O 1
ATOM 1203 N N . MET A 1 165 ? -10.798 15.054 14.024 1.00 80.50 165 MET A N 1
ATOM 1204 C CA . MET A 1 165 ? -10.481 14.496 12.710 1.00 80.50 165 MET A CA 1
ATOM 1205 C C . MET A 1 165 ? -9.268 13.567 12.774 1.00 80.50 165 MET A C 1
ATOM 1207 O O . MET A 1 165 ? -8.334 13.753 13.561 1.00 80.50 165 MET A O 1
ATOM 1211 N N . CYS A 1 166 ? -9.255 12.564 11.901 1.00 81.94 166 CYS A N 1
ATOM 1212 C CA . CYS A 1 166 ? -8.089 11.729 11.670 1.00 81.94 166 CYS A CA 1
ATOM 1213 C C . CYS A 1 166 ? -7.931 11.413 10.182 1.00 81.94 166 CYS A C 1
ATOM 1215 O O . CYS A 1 166 ? -8.891 11.450 9.412 1.00 81.94 166 CYS A O 1
ATOM 1217 N N . TYR A 1 167 ? -6.701 11.120 9.772 1.00 84.38 167 TYR A N 1
ATOM 1218 C CA . TYR A 1 167 ? -6.452 10.553 8.458 1.00 84.38 167 TYR A CA 1
ATOM 1219 C C . TYR A 1 167 ? -6.823 9.069 8.470 1.00 84.38 167 TYR A C 1
ATOM 1221 O O . TYR A 1 167 ? -6.366 8.316 9.329 1.00 84.38 167 TYR A O 1
ATOM 1229 N N . ILE A 1 168 ? -7.621 8.646 7.495 1.00 75.06 168 ILE A N 1
ATOM 1230 C CA . ILE A 1 168 ? -7.978 7.243 7.272 1.00 75.06 168 ILE A CA 1
ATOM 1231 C C . ILE A 1 168 ? -7.520 6.824 5.879 1.00 75.06 168 ILE A C 1
ATOM 1233 O O . ILE A 1 168 ? -7.512 7.641 4.955 1.00 75.06 168 ILE A O 1
ATOM 1237 N N . SER A 1 169 ? -7.142 5.557 5.713 1.00 69.75 169 SER A N 1
ATOM 1238 C CA . SER A 1 169 ? -6.943 5.016 4.373 1.00 69.75 169 SER A CA 1
ATOM 1239 C C . SER A 1 169 ? -8.309 4.701 3.760 1.00 69.75 169 SER A C 1
ATOM 1241 O O . SER A 1 169 ? -9.179 4.110 4.402 1.00 69.75 169 SER A O 1
ATOM 1243 N N . ASP A 1 170 ? -8.495 5.087 2.499 1.00 58.28 170 ASP A N 1
ATOM 1244 C CA . ASP A 1 170 ? -9.656 4.705 1.676 1.00 58.28 170 ASP A CA 1
ATOM 1245 C C . ASP A 1 170 ? -9.295 3.560 0.708 1.00 58.28 170 ASP A C 1
ATOM 1247 O O . ASP A 1 170 ? -9.791 3.454 -0.415 1.00 58.28 170 ASP A O 1
ATOM 1251 N N . MET A 1 171 ? -8.341 2.705 1.089 1.00 51.81 171 MET A N 1
ATOM 1252 C CA . MET A 1 171 ? -7.842 1.665 0.191 1.00 51.81 171 MET A CA 1
ATOM 1253 C C . MET A 1 171 ? -8.892 0.564 0.007 1.00 51.81 171 MET A C 1
ATOM 1255 O O . MET A 1 171 ? -8.971 -0.395 0.759 1.00 51.81 171 MET A O 1
ATOM 1259 N N . ARG A 1 172 ? -9.662 0.661 -1.083 1.00 50.91 172 ARG A N 1
ATOM 1260 C CA . ARG A 1 172 ? -10.478 -0.437 -1.640 1.00 50.91 172 ARG A CA 1
ATOM 1261 C C . ARG A 1 172 ? -9.653 -1.494 -2.393 1.00 50.91 172 ARG A C 1
ATOM 1263 O O . ARG A 1 172 ? -10.224 -2.328 -3.094 1.00 50.91 172 ARG A O 1
ATOM 1270 N N . VAL A 1 173 ? -8.322 -1.451 -2.306 1.00 40.53 173 VAL A N 1
ATOM 1271 C CA . VAL A 1 173 ? -7.428 -2.416 -2.962 1.00 40.53 173 VAL A CA 1
ATOM 1272 C C . VAL A 1 173 ? -6.829 -3.315 -1.889 1.00 40.53 173 VAL A C 1
ATOM 1274 O O . VAL A 1 173 ? -5.784 -3.012 -1.328 1.00 40.53 173 VAL A O 1
ATOM 1277 N N . GLY A 1 174 ? -7.538 -4.398 -1.573 1.00 51.97 174 GLY A N 1
ATOM 1278 C CA . GLY A 1 174 ? -7.177 -5.333 -0.507 1.00 51.97 174 GLY A CA 1
ATOM 1279 C C . GLY A 1 174 ? -8.380 -5.729 0.346 1.00 51.97 174 GLY A C 1
ATOM 1280 O O . GLY A 1 174 ? -9.506 -5.302 0.096 1.00 51.97 174 GLY A O 1
ATOM 1281 N N . ARG A 1 175 ? -8.145 -6.569 1.358 1.00 60.12 175 ARG A N 1
ATOM 1282 C CA . ARG A 1 175 ? -9.155 -6.972 2.353 1.00 60.12 175 ARG A CA 1
ATOM 1283 C C . ARG A 1 175 ? -9.309 -5.923 3.465 1.00 60.12 175 ARG A C 1
ATOM 1285 O O . ARG A 1 175 ? -9.516 -6.316 4.604 1.00 60.12 175 ARG A O 1
ATOM 1292 N N . ASP A 1 176 ? -9.169 -4.632 3.169 1.00 70.56 176 ASP A N 1
ATOM 1293 C CA . ASP A 1 176 ? -9.317 -3.572 4.173 1.00 70.56 176 ASP A CA 1
ATOM 1294 C C . ASP A 1 176 ? -10.799 -3.279 4.441 1.00 70.56 176 ASP A C 1
ATOM 1296 O O . ASP A 1 176 ? -11.624 -3.230 3.524 1.00 70.56 176 ASP A O 1
ATOM 1300 N N . LEU A 1 177 ? -11.147 -3.079 5.711 1.00 77.56 177 LEU A N 1
ATOM 1301 C CA . LEU A 1 177 ? -12.475 -2.695 6.162 1.00 77.56 177 LEU A CA 1
ATOM 1302 C C . LEU A 1 177 ? -12.370 -1.455 7.038 1.00 77.56 177 LEU A C 1
ATOM 1304 O O . LEU A 1 177 ? -12.008 -1.547 8.209 1.00 77.56 177 LEU A O 1
ATOM 1308 N N . THR A 1 178 ? -12.791 -0.320 6.492 1.00 83.06 178 THR A N 1
ATOM 1309 C CA . THR A 1 178 ? -13.156 0.846 7.296 1.00 83.06 178 THR A CA 1
ATOM 1310 C C . THR A 1 178 ? -14.644 0.766 7.613 1.00 83.06 178 THR A C 1
ATOM 1312 O O . THR A 1 178 ? -15.476 0.736 6.700 1.00 83.06 178 THR A O 1
ATOM 1315 N N . ALA A 1 179 ? -14.977 0.704 8.899 1.00 87.31 179 ALA A N 1
ATOM 1316 C CA . ALA A 1 179 ? -16.348 0.665 9.381 1.00 87.31 179 ALA A CA 1
ATOM 1317 C C . ALA A 1 179 ? -16.579 1.762 10.424 1.00 87.31 179 ALA A C 1
ATOM 1319 O O . ALA A 1 179 ? -15.784 1.932 11.350 1.00 87.31 179 ALA A O 1
ATOM 1320 N N . GLN A 1 180 ? -17.682 2.489 10.277 1.00 89.25 180 GLN A N 1
ATOM 1321 C CA . GLN A 1 180 ? -18.222 3.332 11.330 1.00 89.25 180 GLN A CA 1
ATOM 1322 C C . GLN A 1 180 ? -18.751 2.423 12.438 1.00 89.25 180 GLN A C 1
ATOM 1324 O O . GLN A 1 180 ? -19.560 1.533 12.178 1.00 89.25 180 GLN A O 1
ATOM 1329 N N . LEU A 1 181 ? -18.239 2.611 13.648 1.00 91.25 181 LEU A N 1
ATOM 1330 C CA . LEU A 1 181 ? -18.583 1.834 14.821 1.00 91.25 181 LEU A CA 1
ATOM 1331 C C . LEU A 1 181 ? -19.638 2.582 15.628 1.00 91.25 181 LEU A C 1
ATOM 1333 O O . LEU A 1 181 ? -19.373 3.646 16.184 1.00 91.25 181 LEU A O 1
ATOM 1337 N N . GLU A 1 182 ? -20.816 1.987 15.726 1.00 89.31 182 GLU A N 1
ATOM 1338 C CA . GLU A 1 182 ? -21.850 2.392 16.665 1.00 89.31 182 GLU A CA 1
ATOM 1339 C C . GLU A 1 182 ? -21.789 1.485 17.894 1.00 89.31 182 GLU A C 1
ATOM 1341 O O . GLU A 1 182 ? -21.673 0.259 17.790 1.00 89.31 182 GLU A O 1
ATOM 1346 N N . LEU A 1 183 ? -21.849 2.107 19.067 1.00 85.81 183 LEU A N 1
ATOM 1347 C CA . LEU A 1 183 ? -21.887 1.433 20.357 1.00 85.81 183 LEU A CA 1
ATOM 1348 C C . LEU A 1 183 ? -23.266 1.694 20.955 1.00 85.81 183 LEU A C 1
ATOM 1350 O O . LEU A 1 183 ? -23.607 2.834 21.255 1.00 85.81 183 LEU A O 1
ATOM 1354 N N . ALA A 1 184 ? -24.066 0.642 21.090 1.00 80.62 184 ALA A N 1
ATOM 1355 C CA . ALA A 1 184 ? -25.415 0.711 21.635 1.00 80.62 184 ALA A CA 1
ATOM 1356 C C . ALA A 1 184 ? -25.532 -0.263 22.807 1.00 80.62 184 ALA A C 1
ATOM 1358 O O . ALA A 1 184 ? -25.385 -1.471 22.621 1.00 80.62 184 ALA A O 1
ATOM 1359 N N . GLY A 1 185 ? -25.790 0.238 24.010 1.00 71.06 185 GLY A N 1
ATOM 1360 C CA . GLY A 1 185 ? -25.905 -0.602 25.199 1.00 71.06 185 GLY A CA 1
ATOM 1361 C C . GLY A 1 185 ? -26.803 0.004 26.269 1.00 71.06 185 GLY A C 1
ATOM 1362 O O . GLY A 1 185 ? -26.890 1.223 26.396 1.00 71.06 185 GLY A O 1
ATOM 1363 N N . GLU A 1 186 ? -27.440 -0.882 27.028 1.00 59.00 186 GLU A N 1
ATOM 1364 C CA . GLU A 1 186 ? -28.049 -0.622 28.333 1.00 59.00 186 GLU A CA 1
ATOM 1365 C C . GLU A 1 186 ? -27.277 -1.480 29.353 1.00 59.00 186 GLU A C 1
ATOM 1367 O O . GLU A 1 186 ? -26.993 -2.652 29.088 1.00 59.00 186 GLU A O 1
ATOM 1372 N N . ASP A 1 187 ? -26.928 -0.903 30.504 1.00 66.50 187 ASP A N 1
ATOM 1373 C CA . ASP A 1 187 ? -26.235 -1.580 31.611 1.00 66.50 187 ASP A CA 1
ATOM 1374 C C . ASP A 1 187 ? -24.888 -2.247 31.222 1.00 66.50 187 ASP A C 1
ATOM 1376 O O . ASP A 1 187 ? -23.983 -1.590 30.707 1.00 66.50 187 ASP A O 1
ATOM 1380 N N . ASP A 1 188 ? -24.746 -3.548 31.507 1.00 80.38 188 ASP A N 1
ATOM 1381 C CA . ASP A 1 188 ? -23.519 -4.352 31.403 1.00 80.38 188 ASP A CA 1
ATOM 1382 C C . ASP A 1 188 ? -23.232 -4.874 29.981 1.00 80.38 188 ASP A C 1
ATOM 1384 O O . ASP A 1 188 ? -22.148 -5.399 29.724 1.00 80.38 188 ASP A O 1
ATOM 1388 N N . ALA A 1 189 ? -24.177 -4.757 29.040 1.00 85.50 189 ALA A N 1
ATOM 1389 C CA . ALA A 1 189 ? -24.043 -5.302 27.689 1.00 85.50 189 ALA A CA 1
ATOM 1390 C C . ALA A 1 189 ? -23.980 -4.192 26.633 1.00 85.50 189 ALA A C 1
ATOM 1392 O O . ALA A 1 189 ? -24.922 -3.422 26.447 1.00 85.50 189 ALA A O 1
ATOM 1393 N N . VAL A 1 190 ? -22.889 -4.169 25.867 1.00 89.31 190 VAL A N 1
ATOM 1394 C CA . VAL A 1 190 ? -22.685 -3.224 24.767 1.00 89.31 190 VAL A CA 1
ATOM 1395 C C . VAL A 1 190 ? -22.706 -3.972 23.440 1.00 89.31 190 VAL A C 1
ATOM 1397 O O . VAL A 1 190 ? -21.928 -4.897 23.198 1.00 89.31 190 VAL A O 1
ATOM 1400 N N . THR A 1 191 ? -23.608 -3.562 22.555 1.00 90.25 191 THR A N 1
ATOM 1401 C CA . THR A 1 191 ? -23.662 -4.012 21.166 1.00 90.25 191 THR A CA 1
ATOM 1402 C C . THR A 1 191 ? -22.785 -3.107 20.312 1.00 90.25 191 THR A C 1
ATOM 1404 O O . THR A 1 191 ? -22.997 -1.900 20.242 1.00 90.25 191 THR A O 1
ATOM 1407 N N . LEU A 1 192 ? -21.811 -3.710 19.640 1.00 91.69 192 LEU A N 1
ATOM 1408 C CA . LEU A 1 192 ? -20.928 -3.077 18.674 1.00 91.69 192 LEU A CA 1
ATOM 1409 C C . LEU A 1 192 ? -21.454 -3.370 17.271 1.00 91.69 192 LEU A C 1
ATOM 1411 O O . LEU A 1 192 ? -21.515 -4.535 16.870 1.00 91.69 192 LEU A O 1
ATOM 1415 N N . ILE A 1 193 ? -21.823 -2.329 16.532 1.00 91.88 193 ILE A N 1
ATOM 1416 C CA . ILE A 1 193 ? -22.305 -2.429 15.152 1.00 91.88 193 ILE A CA 1
ATOM 1417 C C . ILE A 1 193 ? -21.301 -1.707 14.263 1.00 91.88 193 ILE A C 1
ATOM 1419 O O . ILE A 1 193 ? -21.090 -0.507 14.407 1.00 91.88 193 ILE A O 1
ATOM 1423 N N . GLY A 1 194 ? -20.655 -2.438 13.361 1.00 91.44 194 GLY A N 1
ATOM 1424 C CA . GLY A 1 194 ? -19.757 -1.852 12.374 1.00 91.44 194 GLY A CA 1
ATOM 1425 C C . GLY A 1 194 ? -20.444 -1.733 11.028 1.00 91.44 194 GLY A C 1
ATOM 1426 O O . GLY A 1 194 ? -20.728 -2.755 10.406 1.00 91.44 194 GLY A O 1
ATOM 1427 N N . SER A 1 195 ? -20.651 -0.514 10.548 1.00 89.06 195 SER A N 1
ATOM 1428 C CA . SER A 1 195 ? -21.287 -0.228 9.260 1.00 89.06 195 SER A CA 1
ATOM 1429 C C . SER A 1 195 ? -20.277 0.323 8.260 1.00 89.06 195 SER A C 1
ATOM 1431 O O . SER A 1 195 ? -19.384 1.088 8.610 1.00 89.06 195 SER A O 1
ATOM 1433 N N . SER A 1 196 ? -20.392 -0.049 6.988 1.00 82.88 196 SER A N 1
ATOM 1434 C CA . SER A 1 196 ? -19.618 0.594 5.922 1.00 82.88 196 SER A CA 1
ATOM 1435 C C . SER A 1 196 ? -20.001 2.072 5.790 1.00 82.88 196 SER A C 1
ATOM 1437 O O . SER A 1 196 ? -21.063 2.492 6.243 1.00 82.88 196 SER A O 1
ATOM 1439 N N . LEU A 1 197 ? -19.195 2.853 5.068 1.00 72.44 197 LEU A N 1
ATOM 1440 C CA . LEU A 1 197 ? -19.520 4.254 4.754 1.00 72.44 197 LEU A CA 1
ATOM 1441 C C . LEU A 1 197 ? -20.825 4.425 3.946 1.00 72.44 197 LEU A C 1
ATOM 1443 O O . LEU A 1 197 ? -21.338 5.533 3.839 1.00 72.44 197 LEU A O 1
ATOM 1447 N N . ALA A 1 198 ? -21.363 3.345 3.368 1.00 74.31 198 ALA A N 1
ATOM 1448 C CA . ALA A 1 198 ? -22.660 3.335 2.689 1.00 74.31 198 ALA A CA 1
ATOM 1449 C C . ALA A 1 198 ? -23.834 2.955 3.620 1.00 74.31 198 ALA A C 1
ATOM 1451 O O . ALA A 1 198 ? -24.959 2.821 3.144 1.00 74.31 198 ALA A O 1
ATOM 1452 N N . GLY A 1 199 ? -23.582 2.748 4.918 1.00 77.19 199 GLY A N 1
ATOM 1453 C CA . GLY A 1 199 ? -24.584 2.351 5.913 1.00 77.19 199 GLY A CA 1
ATOM 1454 C C . GLY A 1 199 ? -24.912 0.853 5.941 1.00 77.19 199 GLY A C 1
ATOM 1455 O O . GLY A 1 199 ? -25.823 0.441 6.649 1.00 77.19 199 GLY A O 1
ATOM 1456 N N . GLU A 1 200 ? -24.198 0.019 5.179 1.00 84.94 200 GLU A N 1
ATOM 1457 C CA . GLU A 1 200 ? -24.370 -1.442 5.221 1.00 84.94 200 GLU A CA 1
ATOM 1458 C C . GLU A 1 200 ? -23.679 -2.024 6.461 1.00 84.94 200 GLU A C 1
ATOM 1460 O O . GLU A 1 200 ? -22.469 -1.848 6.604 1.00 84.94 200 GLU A O 1
ATOM 1465 N N . GLU A 1 201 ? -24.407 -2.757 7.305 1.00 91.56 201 GLU A N 1
ATOM 1466 C CA . GLU A 1 201 ? -23.838 -3.490 8.443 1.00 91.56 201 GLU A CA 1
ATOM 1467 C C . GLU A 1 201 ? -22.842 -4.560 7.963 1.00 91.56 201 GLU A C 1
ATOM 1469 O O . GLU A 1 201 ? -23.149 -5.400 7.118 1.00 91.56 201 GLU A O 1
ATOM 1474 N N . ARG A 1 202 ? -21.627 -4.526 8.511 1.00 88.50 202 ARG A N 1
ATOM 1475 C CA . ARG A 1 202 ? -20.513 -5.428 8.178 1.00 88.50 202 ARG A CA 1
ATOM 1476 C C . ARG A 1 202 ? -20.273 -6.445 9.283 1.00 88.50 202 ARG A C 1
ATOM 1478 O O . ARG A 1 202 ? -19.872 -7.569 8.995 1.00 88.50 202 ARG A O 1
ATOM 1485 N N . PHE A 1 203 ? -20.525 -6.058 10.530 1.00 90.94 203 PHE A N 1
ATOM 1486 C CA . PHE A 1 203 ? -20.538 -6.960 11.674 1.00 90.94 203 PHE A CA 1
ATOM 1487 C C . PHE A 1 203 ? -21.411 -6.416 12.801 1.00 90.94 203 PHE A C 1
ATOM 1489 O O . PHE A 1 203 ? -21.636 -5.210 12.916 1.00 90.94 203 PHE A O 1
ATOM 1496 N N . ARG A 1 204 ? -21.822 -7.333 13.675 1.00 93.19 204 ARG A N 1
ATOM 1497 C CA . ARG A 1 204 ? -22.511 -7.049 14.927 1.00 93.19 204 ARG A CA 1
ATOM 1498 C C . ARG A 1 204 ? -22.011 -8.003 15.997 1.00 93.19 204 ARG A C 1
ATOM 1500 O O . ARG A 1 204 ? -22.012 -9.215 15.790 1.00 93.19 204 ARG A O 1
ATOM 1507 N N . LEU A 1 205 ? -21.591 -7.453 17.127 1.00 92.19 205 LEU A N 1
ATOM 1508 C CA . LEU A 1 205 ? -21.022 -8.204 18.240 1.00 92.19 205 LEU A CA 1
ATOM 1509 C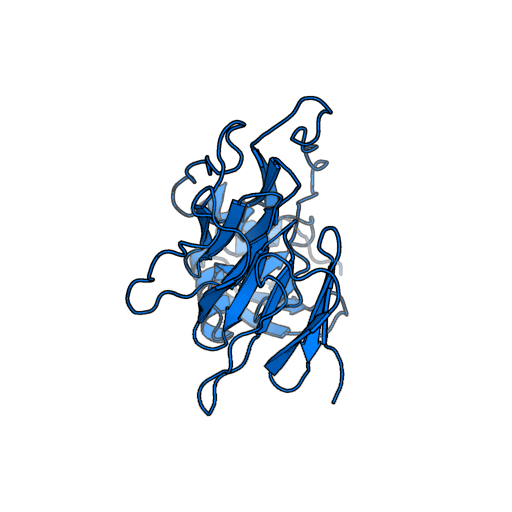 C . LEU A 1 205 ? -21.548 -7.670 19.566 1.00 92.19 205 LEU A C 1
ATOM 1511 O O . LEU A 1 205 ? -21.823 -6.483 19.689 1.00 92.19 205 LEU A O 1
ATOM 1515 N N . THR A 1 206 ? -21.645 -8.534 20.569 1.00 91.50 206 THR A N 1
ATOM 1516 C CA . THR A 1 206 ? -21.929 -8.131 21.949 1.00 91.50 206 THR A CA 1
ATOM 1517 C C . THR A 1 206 ? -20.677 -8.328 22.798 1.00 91.50 206 THR A C 1
ATOM 1519 O O . THR A 1 206 ? -20.035 -9.386 22.733 1.00 91.50 206 THR A O 1
ATOM 1522 N N . ALA A 1 207 ? -20.338 -7.305 23.575 1.00 91.62 207 ALA A N 1
ATOM 1523 C CA . ALA A 1 207 ? -19.288 -7.317 24.585 1.00 91.62 207 ALA A CA 1
ATOM 1524 C C . ALA A 1 207 ? -19.870 -6.889 25.938 1.00 91.62 207 ALA A C 1
ATOM 1526 O O . ALA A 1 207 ? -20.925 -6.249 25.991 1.00 91.62 207 ALA A O 1
ATOM 1527 N N . HIS A 1 208 ? -19.191 -7.251 27.019 1.00 92.00 208 HIS A N 1
ATOM 1528 C CA . HIS A 1 208 ? -19.488 -6.701 28.335 1.00 92.00 208 HIS A CA 1
ATOM 1529 C C . HIS A 1 208 ? -18.934 -5.276 28.432 1.00 92.00 208 HIS A C 1
ATOM 1531 O O . HIS A 1 208 ? -17.898 -4.980 27.836 1.00 92.00 208 HIS A O 1
ATOM 1537 N N . GLY A 1 209 ? -19.579 -4.399 29.200 1.00 87.88 209 GLY A N 1
ATOM 1538 C CA . GLY A 1 209 ? -19.094 -3.036 29.433 1.00 87.88 209 GLY A CA 1
ATOM 1539 C C . GLY A 1 209 ? -17.662 -3.018 29.976 1.00 87.88 209 GLY A C 1
ATOM 1540 O O . GLY A 1 209 ? -16.834 -2.253 29.490 1.00 87.88 209 GLY A O 1
ATOM 1541 N N . ASP A 1 210 ? -17.359 -3.938 30.893 1.00 90.88 210 ASP A N 1
ATOM 1542 C CA . ASP A 1 210 ? -16.039 -4.120 31.516 1.00 90.88 210 ASP A CA 1
ATOM 1543 C C . ASP A 1 210 ? -14.989 -4.800 30.620 1.00 90.88 210 ASP A C 1
ATOM 1545 O O . ASP A 1 210 ? -13.817 -4.884 31.001 1.00 90.88 210 ASP A O 1
ATOM 1549 N N . ASP A 1 211 ? -15.369 -5.314 29.443 1.00 93.12 211 ASP A N 1
ATOM 1550 C CA . ASP A 1 211 ? -14.402 -5.938 28.541 1.00 93.12 211 ASP A CA 1
ATOM 1551 C C . ASP A 1 211 ? -13.359 -4.903 28.102 1.00 93.12 211 ASP A C 1
ATOM 1553 O O . ASP A 1 211 ? -13.668 -3.739 27.850 1.00 93.12 211 ASP A O 1
ATOM 1557 N N . SER A 1 212 ? -12.103 -5.328 27.945 1.00 94.50 212 SER A N 1
ATOM 1558 C CA . SER A 1 212 ? -11.070 -4.456 27.379 1.00 94.50 212 SER A CA 1
ATOM 1559 C C . SER A 1 212 ? -11.450 -4.053 25.952 1.00 94.50 212 SER A C 1
ATOM 1561 O O . SER A 1 212 ? -11.691 -4.910 25.090 1.00 94.50 212 SER A O 1
ATOM 1563 N N . ALA A 1 213 ? -11.429 -2.748 25.670 1.00 92.19 213 ALA A N 1
ATOM 1564 C CA . ALA A 1 213 ? -11.687 -2.229 24.332 1.00 92.19 213 ALA A CA 1
ATOM 1565 C C . ALA A 1 213 ? -10.670 -2.774 23.310 1.00 92.19 213 ALA A C 1
ATOM 1567 O O . ALA A 1 213 ? -11.033 -3.118 22.183 1.00 92.19 213 ALA A O 1
ATOM 1568 N N . TRP A 1 214 ? -9.408 -2.950 23.720 1.00 92.06 214 TRP A N 1
ATOM 1569 C CA . TRP A 1 214 ? -8.356 -3.505 22.866 1.00 92.06 214 TRP A CA 1
ATOM 1570 C C . TRP A 1 214 ? -8.565 -4.990 22.548 1.00 92.06 214 TRP A C 1
ATOM 1572 O O . TRP A 1 214 ? -8.451 -5.404 21.392 1.00 92.06 214 TRP A O 1
ATOM 1582 N N . GLU A 1 215 ? -8.906 -5.812 23.544 1.00 93.19 215 GLU A N 1
ATOM 1583 C CA . GLU A 1 215 ? -9.199 -7.232 23.301 1.00 93.19 215 GLU A CA 1
ATOM 1584 C C . GLU A 1 215 ? -10.452 -7.417 22.443 1.00 93.19 215 GLU A C 1
ATOM 1586 O O . GLU A 1 215 ? -10.479 -8.289 21.567 1.00 93.19 215 GLU A O 1
ATOM 1591 N N . THR A 1 216 ? -11.450 -6.551 22.633 1.00 93.69 216 THR A N 1
ATOM 1592 C CA . THR A 1 216 ? -12.661 -6.502 21.808 1.00 93.69 216 THR A CA 1
ATOM 1593 C C . THR A 1 216 ? -12.322 -6.137 20.365 1.00 93.69 216 THR A C 1
ATOM 1595 O O . THR A 1 216 ? -12.738 -6.835 19.441 1.00 93.69 216 THR A O 1
ATOM 1598 N N . TYR A 1 217 ? -11.475 -5.131 20.146 1.00 91.62 217 TYR A N 1
ATOM 1599 C CA . TYR A 1 217 ? -10.989 -4.777 18.814 1.00 91.62 217 TYR A CA 1
ATOM 1600 C C . TYR A 1 217 ? -10.264 -5.947 18.128 1.00 91.62 217 TYR A C 1
ATOM 1602 O O . TYR A 1 217 ? -10.570 -6.297 16.983 1.00 91.62 217 TYR A O 1
ATOM 1610 N N . LYS A 1 218 ? -9.380 -6.646 18.855 1.00 90.31 218 LYS A N 1
ATOM 1611 C CA . LYS A 1 218 ? -8.719 -7.858 18.343 1.00 90.31 218 LYS A CA 1
ATOM 1612 C C . LYS A 1 218 ? -9.687 -9.009 18.081 1.00 90.31 218 LYS A C 1
ATOM 1614 O O . LYS A 1 218 ? -9.421 -9.863 17.233 1.00 90.31 218 LYS A O 1
ATOM 1619 N N . ARG A 1 219 ? -10.779 -9.100 18.838 1.00 93.06 219 ARG A N 1
ATOM 1620 C CA . ARG A 1 219 ? -11.832 -10.097 18.626 1.00 93.06 219 ARG A CA 1
ATOM 1621 C C . ARG A 1 219 ? -12.600 -9.817 17.336 1.00 93.06 219 ARG A C 1
ATOM 1623 O O . ARG A 1 219 ? -12.767 -10.749 16.559 1.00 93.06 219 ARG A O 1
ATOM 1630 N N . ILE A 1 220 ? -12.965 -8.563 17.063 1.00 92.12 220 ILE A N 1
ATOM 1631 C CA . ILE A 1 220 ? -13.648 -8.174 15.817 1.00 92.12 220 ILE A CA 1
ATOM 1632 C C . ILE A 1 220 ? -12.805 -8.564 14.596 1.00 92.12 220 ILE A C 1
ATOM 1634 O O . ILE A 1 220 ? -13.308 -9.221 13.688 1.00 92.12 220 ILE A O 1
ATOM 1638 N N . ALA A 1 221 ? -11.504 -8.248 14.599 1.00 88.69 221 ALA A N 1
ATOM 1639 C CA . ALA A 1 221 ? -10.604 -8.635 13.509 1.00 88.69 221 ALA A CA 1
ATOM 1640 C C . ALA A 1 221 ? -10.586 -10.162 13.276 1.00 88.69 221 ALA A C 1
ATOM 1642 O O . ALA A 1 221 ? -10.715 -10.625 12.141 1.00 88.69 221 ALA A O 1
ATOM 1643 N N . ARG A 1 222 ? -10.516 -10.957 14.356 1.00 89.12 222 ARG A N 1
ATOM 1644 C CA . ARG A 1 222 ? -10.563 -12.429 14.289 1.00 89.12 222 ARG A CA 1
ATOM 1645 C C . ARG A 1 222 ? -11.883 -12.955 13.728 1.00 89.12 222 ARG A C 1
ATOM 1647 O O . ARG A 1 222 ? -11.856 -13.855 12.892 1.00 89.12 222 ARG A O 1
ATOM 1654 N N . GLU A 1 223 ? -13.017 -12.409 14.159 1.00 88.81 223 GLU A N 1
ATOM 1655 C CA . GLU A 1 223 ? -14.337 -12.829 13.670 1.00 88.81 223 GLU A CA 1
ATOM 1656 C C . GLU A 1 223 ? -14.525 -12.509 12.183 1.00 88.81 223 GLU A C 1
ATOM 1658 O O . GLU A 1 223 ? -15.049 -13.331 11.429 1.00 88.81 223 GLU A O 1
ATOM 1663 N N . LEU A 1 224 ? -13.987 -11.375 11.732 1.00 86.75 224 LEU A N 1
ATOM 1664 C CA . LEU A 1 224 ? -13.960 -10.994 10.322 1.00 86.75 224 LEU A CA 1
ATOM 1665 C C . LEU A 1 224 ? -12.928 -11.774 9.491 1.00 86.75 224 LEU A C 1
ATOM 1667 O O . LEU A 1 224 ? -12.911 -11.647 8.267 1.00 86.75 224 LEU A O 1
ATOM 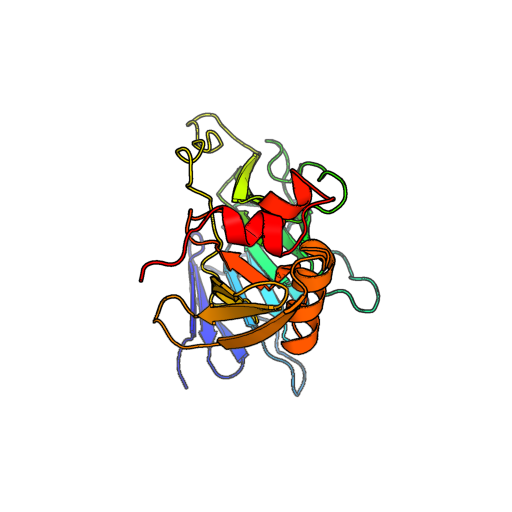1671 N N . LYS A 1 225 ? -12.078 -12.596 10.124 1.00 85.44 225 LYS A N 1
ATOM 1672 C CA . LYS A 1 225 ? -10.929 -13.274 9.491 1.00 85.44 225 LYS A CA 1
ATOM 1673 C C . LYS A 1 225 ? -10.010 -12.281 8.774 1.00 85.44 225 LYS A C 1
ATOM 1675 O O . LYS A 1 225 ? -9.523 -12.533 7.669 1.00 85.44 225 LYS A O 1
ATOM 1680 N N . MET A 1 226 ? -9.806 -11.139 9.417 1.00 80.00 226 MET A N 1
ATOM 1681 C CA . MET A 1 226 ? -8.984 -10.036 8.950 1.00 80.00 226 MET A CA 1
ATOM 1682 C C . MET A 1 226 ? -7.806 -9.851 9.896 1.00 80.00 226 MET A C 1
ATOM 1684 O O . MET A 1 226 ? -7.912 -10.095 11.099 1.00 80.00 226 MET A O 1
ATOM 1688 N N . ASN A 1 227 ? -6.682 -9.383 9.366 1.00 76.31 227 ASN A N 1
ATOM 1689 C CA . ASN A 1 227 ? -5.624 -8.921 10.247 1.00 76.31 227 ASN A CA 1
ATOM 1690 C C . ASN A 1 227 ? -6.016 -7.574 10.862 1.00 76.31 227 ASN A C 1
ATOM 1692 O O . ASN A 1 227 ? -6.768 -6.804 10.261 1.00 76.31 227 ASN A O 1
ATOM 1696 N N . LEU A 1 228 ? -5.471 -7.263 12.041 1.00 76.12 228 LEU A N 1
ATOM 1697 C CA . LEU A 1 228 ? -5.793 -6.021 12.753 1.00 76.12 228 LEU A CA 1
ATOM 1698 C C . LEU A 1 228 ? -5.524 -4.762 11.932 1.00 76.12 228 LEU A C 1
ATOM 1700 O O . LEU A 1 228 ? -6.266 -3.794 12.035 1.00 76.12 228 LEU A O 1
ATOM 1704 N N . TRP A 1 229 ? -4.452 -4.769 11.147 1.00 73.00 229 TRP A N 1
ATOM 1705 C CA . TRP A 1 229 ? -4.032 -3.623 10.348 1.00 73.00 229 TRP A CA 1
ATOM 1706 C C . TRP A 1 229 ? -4.877 -3.413 9.088 1.00 73.00 229 TRP A C 1
ATOM 1708 O O . TRP A 1 229 ? -4.761 -2.364 8.469 1.00 73.00 229 TRP A O 1
ATOM 1718 N N . ASN A 1 230 ? -5.731 -4.378 8.729 1.00 75.81 230 ASN A N 1
ATOM 1719 C CA . ASN A 1 230 ? -6.725 -4.240 7.665 1.00 75.81 230 ASN A CA 1
ATOM 1720 C C . ASN A 1 230 ? -8.081 -3.732 8.206 1.00 75.81 230 ASN A C 1
ATOM 1722 O O . ASN A 1 230 ? -8.997 -3.500 7.426 1.00 75.81 230 ASN A O 1
ATOM 1726 N N . LEU A 1 231 ? -8.263 -3.608 9.525 1.00 84.69 231 LEU A N 1
ATOM 1727 C CA . LEU A 1 231 ? -9.519 -3.169 10.138 1.00 84.69 231 LEU A CA 1
ATOM 1728 C C . LEU A 1 231 ? -9.363 -1.741 10.660 1.00 84.69 231 LEU A C 1
ATOM 1730 O O . LEU A 1 231 ? -8.468 -1.480 11.448 1.00 84.69 231 LEU A O 1
ATOM 1734 N N . HIS A 1 232 ? -10.251 -0.828 10.277 1.00 85.81 232 HIS A N 1
ATOM 1735 C CA . HIS A 1 232 ? -10.314 0.534 10.804 1.00 85.81 232 HIS A CA 1
ATOM 1736 C C . HIS A 1 232 ? -11.715 0.798 11.352 1.00 85.81 232 HIS A C 1
ATOM 1738 O O . HIS A 1 232 ? -12.676 0.923 10.595 1.00 85.81 232 HIS A O 1
ATOM 1744 N N . LEU A 1 233 ? -11.836 0.870 12.677 1.00 88.75 233 LEU A N 1
ATOM 1745 C CA . LEU A 1 233 ? -13.098 1.185 13.344 1.00 88.75 233 LEU A CA 1
ATOM 1746 C C . LEU A 1 233 ? -13.119 2.657 13.735 1.00 88.75 233 LEU A C 1
ATOM 1748 O O . LEU A 1 233 ? -12.318 3.082 14.570 1.00 88.75 233 LEU A O 1
ATOM 1752 N N . VAL A 1 234 ? -14.018 3.413 13.114 1.00 88.44 234 VAL A N 1
ATOM 1753 C CA . VAL A 1 234 ? -14.191 4.853 13.327 1.00 88.44 234 VAL A CA 1
ATOM 1754 C C . VAL A 1 234 ? -15.327 5.067 14.322 1.00 88.44 234 VAL A C 1
ATOM 1756 O O . VAL A 1 234 ? -16.459 4.685 14.045 1.00 88.44 234 VAL A O 1
ATOM 1759 N N . LEU A 1 235 ? -15.026 5.652 15.476 1.00 89.62 235 LEU A N 1
ATOM 1760 C CA . LEU A 1 235 ? -15.991 6.010 16.515 1.00 89.62 235 LEU A CA 1
ATOM 1761 C C . LEU A 1 235 ? -16.871 7.199 16.086 1.00 89.62 235 LEU A C 1
ATOM 1763 O O . LEU A 1 235 ? -16.518 7.909 15.140 1.00 89.62 235 LEU A O 1
ATOM 1767 N N . PRO A 1 236 ? -17.998 7.461 16.775 1.00 85.88 236 PRO A N 1
ATOM 1768 C CA . PRO A 1 236 ? -18.903 8.553 16.415 1.00 85.88 236 PRO A CA 1
ATOM 1769 C C . PRO A 1 236 ? -18.288 9.965 16.451 1.00 85.88 236 PRO A C 1
ATOM 1771 O O . PRO A 1 236 ? -18.760 10.832 15.720 1.00 85.88 236 PRO A O 1
ATOM 1774 N N . ASP A 1 237 ? -17.231 10.216 17.235 1.00 82.56 237 ASP A N 1
ATOM 1775 C CA . ASP A 1 237 ? -16.463 11.478 17.191 1.00 82.56 237 ASP A CA 1
ATOM 1776 C C . ASP A 1 237 ? -15.438 11.551 16.050 1.00 82.56 237 ASP A C 1
ATOM 1778 O O . ASP A 1 237 ? -14.714 12.540 15.954 1.00 82.56 237 ASP A O 1
ATOM 1782 N N . GLY A 1 238 ? -15.337 10.522 15.208 1.00 80.00 238 GLY A N 1
ATOM 1783 C CA . GLY A 1 238 ? -14.353 10.444 14.131 1.00 80.00 238 GLY A CA 1
ATOM 1784 C C . GLY A 1 238 ? -12.984 9.907 14.557 1.00 80.00 238 GLY A C 1
ATOM 1785 O O . GLY A 1 238 ? -12.097 9.781 13.707 1.00 80.00 238 GLY A O 1
ATOM 1786 N N . GLN A 1 239 ? -12.777 9.548 15.830 1.00 85.31 239 GLN A N 1
ATOM 1787 C CA . GLN A 1 239 ? -11.535 8.907 16.262 1.00 85.31 239 GLN A CA 1
ATOM 1788 C C . GLN A 1 239 ? -11.488 7.430 15.868 1.00 85.31 239 GLN A C 1
ATOM 1790 O O . GLN A 1 239 ? -12.495 6.731 15.839 1.00 85.31 239 GLN A O 1
ATOM 1795 N N . LEU A 1 240 ? -10.286 6.909 15.619 1.00 87.50 240 LEU A N 1
ATOM 1796 C CA . LEU A 1 240 ? -10.095 5.468 15.481 1.00 87.50 240 LEU A CA 1
ATOM 1797 C C . LEU A 1 240 ? -10.142 4.799 16.858 1.00 87.50 240 LEU A C 1
ATOM 1799 O O . LEU A 1 240 ? -9.427 5.223 17.768 1.00 87.50 240 LEU A O 1
ATOM 1803 N N . LEU A 1 241 ? -10.878 3.692 16.992 1.00 88.88 241 LEU A N 1
ATOM 1804 C CA . LEU A 1 241 ? -10.886 2.893 18.226 1.00 88.88 241 LEU A CA 1
ATOM 1805 C C . LEU A 1 241 ? -9.461 2.494 18.640 1.00 88.88 241 LEU A C 1
ATOM 1807 O O . LEU A 1 241 ? -9.093 2.602 19.806 1.00 88.88 241 LEU A O 1
ATOM 1811 N N . ALA A 1 242 ? -8.623 2.118 17.668 1.00 86.44 242 ALA A N 1
ATOM 1812 C CA . ALA A 1 242 ? -7.218 1.798 17.906 1.00 86.44 242 ALA A CA 1
ATOM 1813 C C . ALA A 1 242 ? -6.445 2.964 18.554 1.00 86.44 242 ALA A C 1
ATOM 1815 O O . ALA A 1 242 ? -5.592 2.731 19.408 1.00 86.44 242 ALA A O 1
ATOM 1816 N N . LYS A 1 243 ? -6.756 4.217 18.188 1.00 84.19 243 LYS A N 1
ATOM 1817 C CA . LYS A 1 243 ? -6.157 5.412 18.796 1.00 84.19 243 LYS A CA 1
ATOM 1818 C C . LYS A 1 243 ? -6.592 5.555 20.253 1.00 84.19 243 LYS A C 1
ATOM 1820 O O . LYS A 1 243 ? -5.727 5.704 21.113 1.00 84.19 243 LYS A O 1
ATOM 1825 N N . VAL A 1 244 ? -7.893 5.437 20.530 1.00 86.62 244 VAL A N 1
ATOM 1826 C CA . VAL A 1 244 ? -8.451 5.522 21.892 1.00 86.62 244 VAL A CA 1
ATOM 1827 C C . VAL A 1 244 ? -7.828 4.467 22.806 1.00 86.62 244 VAL A C 1
ATOM 1829 O O . VAL A 1 244 ? -7.286 4.811 23.860 1.00 86.62 244 VAL A O 1
ATOM 1832 N N . CYS A 1 245 ? -7.795 3.207 22.361 1.00 86.69 245 CYS A N 1
ATOM 1833 C CA . CYS A 1 245 ? -7.179 2.113 23.110 1.00 86.69 245 CYS A CA 1
ATOM 1834 C C . CYS A 1 245 ? -5.684 2.338 23.372 1.00 86.69 245 CYS A C 1
ATOM 1836 O O . CYS A 1 245 ? -5.182 1.901 24.396 1.00 86.69 245 CYS A O 1
ATOM 1838 N N . ARG A 1 246 ? -4.947 3.025 22.493 1.00 80.38 246 ARG A N 1
ATOM 1839 C CA . ARG A 1 246 ? -3.529 3.339 22.746 1.00 80.38 246 ARG A CA 1
ATOM 1840 C C . ARG A 1 246 ? -3.345 4.478 23.733 1.00 80.38 246 ARG A C 1
ATOM 1842 O O . ARG A 1 246 ? -2.471 4.402 24.588 1.00 80.38 246 ARG A O 1
ATOM 1849 N N . THR A 1 247 ? -4.151 5.532 23.619 1.00 83.44 247 THR A N 1
ATOM 1850 C CA . THR A 1 247 ? -4.092 6.661 24.557 1.00 83.44 247 THR A CA 1
ATOM 1851 C C . THR A 1 247 ? -4.534 6.265 25.962 1.00 83.44 247 THR A C 1
ATOM 1853 O O . THR A 1 247 ? -4.043 6.826 26.937 1.00 83.44 2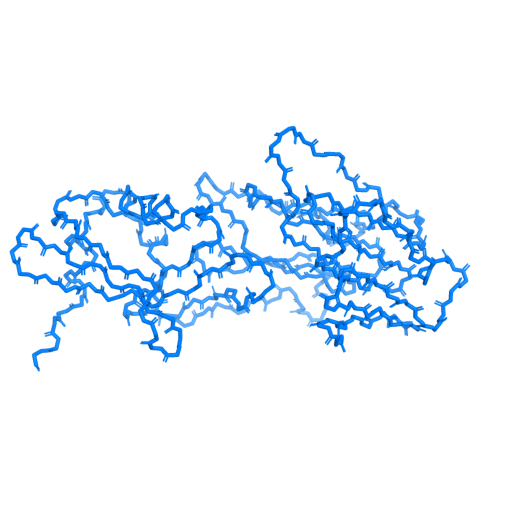47 THR A O 1
ATOM 1856 N N . ASN A 1 248 ? -5.423 5.275 26.068 1.00 85.56 248 ASN A N 1
ATOM 1857 C CA . ASN A 1 248 ? -5.857 4.694 27.327 1.00 85.56 248 ASN A CA 1
ATOM 1858 C C . ASN A 1 248 ? -5.945 3.155 27.211 1.00 85.56 248 ASN A C 1
ATOM 1860 O O . ASN A 1 248 ? -7.029 2.624 26.960 1.00 85.56 248 ASN A O 1
ATOM 1864 N N . PRO A 1 249 ? -4.832 2.418 27.412 1.00 86.00 249 PRO A N 1
ATOM 1865 C CA . PRO A 1 249 ? -4.798 0.951 27.301 1.00 86.00 249 PRO A CA 1
ATOM 1866 C C . PRO A 1 249 ? -5.707 0.212 28.283 1.00 86.00 249 PRO A C 1
ATOM 1868 O O . PRO A 1 249 ? -6.060 -0.940 28.042 1.00 86.00 249 PRO A O 1
ATOM 1871 N N . ALA A 1 250 ? -6.093 0.874 29.375 1.00 87.75 250 ALA A N 1
ATOM 1872 C CA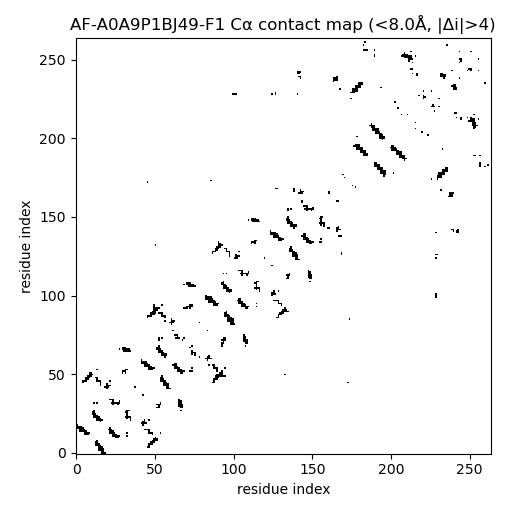 . ALA A 1 250 ? -7.019 0.346 30.368 1.00 87.75 250 ALA A CA 1
ATOM 1873 C C . ALA A 1 250 ? -8.495 0.609 30.023 1.00 87.75 250 ALA A C 1
ATOM 1875 O O . ALA A 1 250 ? -9.358 0.213 30.798 1.00 87.75 250 ALA A O 1
ATOM 1876 N N . SER A 1 251 ? -8.788 1.273 28.895 1.00 89.94 251 SER A N 1
ATOM 1877 C CA . SER A 1 251 ? -10.165 1.569 28.491 1.00 89.94 251 SER A CA 1
ATOM 1878 C C . SER A 1 251 ? -10.994 0.295 28.331 1.00 89.94 251 SER A C 1
ATOM 1880 O O . SER A 1 251 ? -10.634 -0.639 27.601 1.00 89.94 251 SER A O 1
ATOM 1882 N N . SER A 1 252 ? -12.124 0.285 29.025 1.00 92.50 252 SER A N 1
ATOM 1883 C CA . SER A 1 252 ? -13.186 -0.696 28.860 1.00 92.50 252 SER A CA 1
ATOM 1884 C C . SER A 1 252 ? -14.079 -0.332 27.667 1.00 92.50 252 SER A C 1
ATOM 1886 O O . SER A 1 252 ? -14.043 0.793 27.160 1.00 92.50 252 SER A O 1
ATOM 1888 N N . VAL A 1 253 ? -14.898 -1.270 27.194 1.00 90.31 253 VAL A N 1
ATOM 1889 C CA . VAL A 1 253 ? -15.899 -0.994 26.151 1.00 90.31 253 VAL A CA 1
ATOM 1890 C C . VAL A 1 253 ? -16.886 0.086 26.620 1.00 90.31 253 VAL A C 1
ATOM 1892 O O . VAL A 1 253 ? -17.259 0.951 25.826 1.00 90.31 253 VAL A O 1
ATOM 1895 N N . ALA A 1 254 ? -17.246 0.101 27.905 1.00 86.81 254 ALA A N 1
ATOM 1896 C CA . ALA A 1 254 ? -18.086 1.136 28.502 1.00 86.81 254 ALA A CA 1
ATOM 1897 C C . ALA A 1 254 ? -17.413 2.522 28.494 1.00 86.81 254 ALA A C 1
ATOM 1899 O O . ALA A 1 254 ? -18.066 3.515 28.169 1.00 86.81 254 ALA A O 1
ATOM 1900 N N . ASP A 1 255 ? -16.106 2.616 28.765 1.00 87.62 255 ASP A N 1
ATOM 1901 C CA . ASP A 1 255 ? -15.370 3.894 28.703 1.00 87.62 255 ASP A CA 1
ATOM 1902 C C . ASP A 1 255 ? -15.364 4.497 27.291 1.00 87.62 255 ASP A C 1
ATOM 1904 O O . ASP A 1 255 ? -15.337 5.718 27.122 1.00 87.62 255 ASP A O 1
ATOM 1908 N N . VAL A 1 256 ? -15.380 3.644 26.263 1.00 86.62 256 VAL A N 1
ATOM 1909 C CA . VAL A 1 256 ? -15.481 4.074 24.862 1.00 86.62 256 VAL A CA 1
ATOM 1910 C C . VAL A 1 256 ? -16.925 4.450 24.511 1.00 86.62 256 VAL A C 1
ATOM 1912 O O . VAL A 1 256 ? -17.147 5.457 23.845 1.00 86.62 256 VAL A O 1
ATOM 1915 N N . ALA A 1 257 ? -17.914 3.682 24.976 1.00 81.19 257 ALA A N 1
ATOM 1916 C CA . ALA A 1 257 ? -19.329 3.910 24.676 1.00 81.19 257 ALA A CA 1
ATOM 1917 C C . ALA A 1 257 ? -19.903 5.161 25.366 1.00 81.19 257 ALA A C 1
ATOM 1919 O O . ALA A 1 257 ? -20.674 5.903 24.765 1.00 81.19 257 ALA A O 1
ATOM 1920 N N . THR A 1 258 ? -19.498 5.443 26.607 1.00 72.69 258 THR A N 1
ATOM 1921 C CA . THR A 1 258 ? -20.007 6.578 27.408 1.00 72.69 258 THR A CA 1
ATOM 1922 C C . THR A 1 258 ? -19.615 7.953 26.863 1.00 72.69 258 THR A C 1
ATOM 1924 O O . THR A 1 258 ? -20.215 8.959 27.243 1.00 72.69 258 THR A O 1
ATOM 1927 N N . GLN A 1 259 ? -18.665 8.013 25.928 1.00 69.56 259 GLN A N 1
ATOM 1928 C CA . GLN A 1 259 ? -18.328 9.229 25.182 1.00 69.56 259 GLN A CA 1
ATOM 1929 C C . GLN A 1 259 ? -19.435 9.632 24.190 1.00 69.56 259 GLN A C 1
ATOM 1931 O O . GLN A 1 259 ? -19.446 10.768 23.714 1.00 69.56 259 GLN A O 1
ATOM 1936 N N . PHE A 1 260 ? -20.391 8.735 23.920 1.00 64.44 260 PHE A N 1
ATOM 1937 C CA . PHE A 1 260 ? -21.439 8.894 22.914 1.00 64.44 260 PHE A CA 1
ATOM 1938 C C . PHE A 1 260 ? -22.800 8.507 23.505 1.00 64.44 260 PHE A C 1
ATOM 1940 O O . PHE A 1 260 ? -23.228 7.361 23.365 1.00 64.44 260 PHE A O 1
ATOM 1947 N N . PRO A 1 261 ? -23.503 9.425 24.195 1.00 53.75 261 PRO A N 1
ATOM 1948 C CA . PRO A 1 261 ? -24.834 9.119 24.696 1.00 53.75 261 PRO A CA 1
ATOM 1949 C C . PRO A 1 261 ? -25.761 8.768 23.528 1.00 53.75 261 PRO A C 1
ATOM 1951 O O . PRO A 1 261 ? -25.795 9.466 22.513 1.00 53.75 261 PRO A O 1
ATOM 1954 N N . SER A 1 262 ? -26.518 7.684 23.687 1.00 51.28 262 SER A N 1
ATOM 1955 C CA . SER A 1 262 ? -27.514 7.226 22.724 1.00 51.28 262 SER A CA 1
ATOM 1956 C C . SER A 1 262 ? -28.495 8.354 22.396 1.00 51.28 262 SER A C 1
ATOM 1958 O O . SER A 1 262 ? -29.171 8.884 23.283 1.00 51.28 262 SER A O 1
ATOM 1960 N N . HIS A 1 263 ? -28.580 8.729 21.119 1.00 45.38 263 HIS A N 1
ATOM 1961 C CA . HIS A 1 263 ? -29.680 9.554 20.636 1.00 45.38 263 HIS A CA 1
ATOM 1962 C C . HIS A 1 263 ? -30.959 8.710 20.683 1.00 45.38 263 HIS A C 1
ATOM 1964 O O . HIS A 1 263 ? -31.162 7.849 19.830 1.00 45.38 263 HIS A O 1
ATOM 1970 N N . ASN A 1 264 ? -31.771 8.935 21.719 1.00 36.19 264 ASN A N 1
ATOM 1971 C CA . ASN A 1 264 ? -33.172 8.506 21.758 1.00 36.19 264 ASN A CA 1
ATOM 1972 C C . ASN A 1 264 ? -33.990 9.195 20.662 1.00 36.19 264 ASN A C 1
ATOM 1974 O O . ASN A 1 264 ? -33.766 10.410 20.444 1.00 36.19 264 ASN A O 1
#

Organism: NCBI:txid2562237